Protein AF-A0A0D2S5Y2-F1 (afdb_monomer_lite)

Structure (mmCIF, N/CA/C/O backbone):
data_AF-A0A0D2S5Y2-F1
#
_entry.id   AF-A0A0D2S5Y2-F1
#
loop_
_atom_site.group_PDB
_atom_site.id
_atom_site.type_symbol
_atom_site.label_atom_id
_atom_site.label_alt_id
_atom_site.label_comp_id
_atom_site.label_asym_id
_atom_site.label_entity_id
_atom_site.label_seq_id
_atom_site.pdbx_PDB_ins_code
_atom_site.Cartn_x
_atom_site.Cartn_y
_atom_site.Cartn_z
_atom_site.occupancy
_atom_site.B_iso_or_equiv
_atom_site.auth_seq_id
_atom_site.auth_comp_id
_atom_site.auth_asym_id
_atom_site.auth_atom_id
_atom_site.pdbx_PDB_model_num
ATOM 1 N N . MET A 1 1 ? 27.869 19.615 24.054 1.00 36.53 1 MET A N 1
ATOM 2 C CA . MET A 1 1 ? 29.178 19.074 23.640 1.00 36.53 1 MET A CA 1
ATOM 3 C C . MET A 1 1 ? 29.021 17.560 23.641 1.00 36.53 1 MET A C 1
ATOM 5 O O . MET A 1 1 ? 28.971 16.980 24.713 1.00 36.53 1 MET A O 1
ATOM 9 N N . TYR A 1 2 ? 28.745 16.965 22.481 1.00 36.03 2 TYR A N 1
ATOM 10 C CA . TYR A 1 2 ? 28.536 15.521 22.320 1.00 36.03 2 TYR A CA 1
ATOM 11 C C . TYR A 1 2 ? 29.645 15.007 21.405 1.00 36.03 2 TYR A C 1
ATOM 13 O O . TYR A 1 2 ? 29.841 15.560 20.324 1.00 36.03 2 TYR A O 1
ATOM 21 N N . SER A 1 3 ? 30.406 14.028 21.888 1.00 38.66 3 SER A N 1
ATOM 22 C CA . SER A 1 3 ? 31.600 13.511 21.222 1.00 38.66 3 SER A CA 1
ATOM 23 C C . SER A 1 3 ? 31.253 12.390 20.248 1.00 38.66 3 SER A C 1
ATOM 25 O O . SER A 1 3 ? 30.475 11.493 20.562 1.00 38.66 3 SER A O 1
ATOM 27 N N . PHE A 1 4 ? 31.862 12.484 19.072 1.00 36.75 4 PHE A N 1
ATOM 28 C CA . PHE A 1 4 ? 31.835 11.548 17.956 1.00 36.75 4 PHE A CA 1
ATOM 29 C C . PHE A 1 4 ? 32.947 10.508 18.163 1.00 36.75 4 PHE A C 1
ATOM 31 O O . PHE A 1 4 ? 34.077 10.895 18.455 1.00 36.75 4 PHE A O 1
ATOM 38 N N . THR A 1 5 ? 32.657 9.216 18.010 1.00 44.34 5 THR A N 1
ATOM 39 C CA . THR A 1 5 ? 33.689 8.176 17.876 1.00 44.34 5 THR A CA 1
ATOM 40 C C . THR A 1 5 ? 33.479 7.451 16.558 1.00 44.34 5 THR A C 1
ATOM 42 O O . THR A 1 5 ? 32.576 6.626 16.423 1.00 44.34 5 THR A O 1
ATOM 45 N N . GLN A 1 6 ? 34.320 7.809 15.598 1.00 43.47 6 GLN A N 1
ATOM 46 C CA . GLN A 1 6 ? 34.652 7.041 14.411 1.00 43.47 6 GLN A CA 1
ATOM 47 C C . GLN A 1 6 ? 36.090 6.572 14.615 1.00 43.47 6 GLN A C 1
ATOM 49 O O . GLN A 1 6 ? 36.918 7.409 14.957 1.00 43.47 6 GLN A O 1
ATOM 54 N N . GLU A 1 7 ? 36.344 5.274 14.448 1.00 35.41 7 GLU A N 1
ATOM 55 C CA . GLU A 1 7 ? 37.558 4.715 13.833 1.00 35.41 7 GLU A CA 1
ATOM 56 C C . GLU A 1 7 ? 37.445 3.177 13.794 1.00 35.41 7 GLU A C 1
ATOM 58 O O . GLU A 1 7 ? 37.385 2.504 14.821 1.00 35.41 7 GLU A O 1
ATOM 63 N N . ASP A 1 8 ? 37.237 2.690 12.568 1.00 38.72 8 ASP A N 1
ATOM 64 C CA . ASP A 1 8 ? 37.844 1.534 11.895 1.00 38.72 8 ASP A CA 1
ATOM 65 C C . ASP A 1 8 ? 38.525 0.441 12.742 1.00 38.72 8 ASP A C 1
ATOM 67 O O . ASP A 1 8 ? 39.461 0.717 13.481 1.00 38.72 8 ASP A O 1
ATOM 71 N N . ASP A 1 9 ? 38.179 -0.832 12.494 1.00 37.50 9 ASP A N 1
ATOM 72 C CA . ASP A 1 9 ? 39.147 -1.707 11.815 1.00 37.50 9 ASP A CA 1
ATOM 73 C C . ASP A 1 9 ? 38.506 -2.969 11.210 1.00 37.50 9 ASP A C 1
ATOM 75 O O . ASP A 1 9 ? 37.627 -3.626 11.773 1.00 37.50 9 ASP A O 1
ATOM 79 N N . TRP A 1 10 ? 38.979 -3.287 10.015 1.00 38.47 10 TRP A N 1
ATOM 80 C CA . TRP A 1 10 ? 38.608 -4.397 9.151 1.00 38.47 10 TRP A CA 1
ATOM 81 C C . TRP A 1 10 ? 39.443 -5.629 9.516 1.00 38.47 10 TRP A C 1
ATOM 83 O O . TRP A 1 10 ? 40.669 -5.556 9.531 1.00 38.47 10 TRP A O 1
ATOM 93 N N . CYS A 1 11 ? 38.830 -6.799 9.732 1.00 34.44 11 CYS A N 1
ATOM 94 C CA . CYS A 1 11 ? 39.611 -8.038 9.797 1.00 34.44 11 CYS A CA 1
ATOM 95 C C . CYS A 1 11 ? 38.875 -9.247 9.205 1.00 34.44 11 CYS A C 1
ATOM 97 O O . CYS A 1 11 ? 38.053 -9.897 9.849 1.00 34.44 11 CYS A O 1
ATOM 99 N N . PHE A 1 12 ? 39.212 -9.553 7.949 1.00 37.22 12 PHE A N 1
ATOM 100 C CA . PHE A 1 12 ? 38.987 -10.851 7.319 1.00 37.22 12 PHE A CA 1
ATOM 101 C C . PHE A 1 12 ? 40.105 -11.817 7.738 1.00 37.22 12 PHE A C 1
ATOM 103 O O . PHE A 1 12 ? 41.284 -11.533 7.537 1.00 37.22 12 PHE A O 1
ATOM 110 N N . ASN A 1 13 ? 39.740 -12.982 8.274 1.00 35.03 13 ASN A N 1
ATOM 111 C CA . ASN A 1 13 ? 40.685 -14.058 8.569 1.00 35.03 13 ASN A CA 1
ATOM 112 C C . ASN A 1 13 ? 41.028 -14.841 7.289 1.00 35.03 13 ASN A C 1
ATOM 114 O O . ASN A 1 13 ? 40.219 -15.634 6.809 1.00 35.03 13 ASN A O 1
ATOM 118 N N . CYS A 1 14 ? 42.248 -14.663 6.777 1.00 30.67 14 CYS A N 1
ATOM 119 C CA . CYS A 1 14 ? 42.873 -15.554 5.798 1.00 30.67 14 CYS A CA 1
ATOM 120 C C . CYS A 1 14 ? 43.815 -16.522 6.528 1.00 30.67 14 CYS A C 1
ATOM 122 O O . CYS A 1 14 ? 44.796 -16.102 7.139 1.00 30.67 14 CYS A O 1
ATOM 124 N N . ILE A 1 15 ? 43.530 -17.823 6.456 1.00 39.34 15 ILE A N 1
ATOM 125 C CA . ILE A 1 15 ? 44.423 -18.876 6.951 1.00 39.34 15 ILE A CA 1
ATOM 126 C C . ILE A 1 15 ? 45.496 -19.126 5.885 1.00 39.34 15 ILE A C 1
ATOM 128 O O . ILE A 1 15 ? 45.177 -19.493 4.756 1.00 39.34 15 ILE A O 1
ATOM 132 N N . SER A 1 16 ? 46.761 -18.925 6.254 1.00 38.16 16 SER A N 1
ATOM 133 C CA . SER A 1 16 ? 47.936 -19.274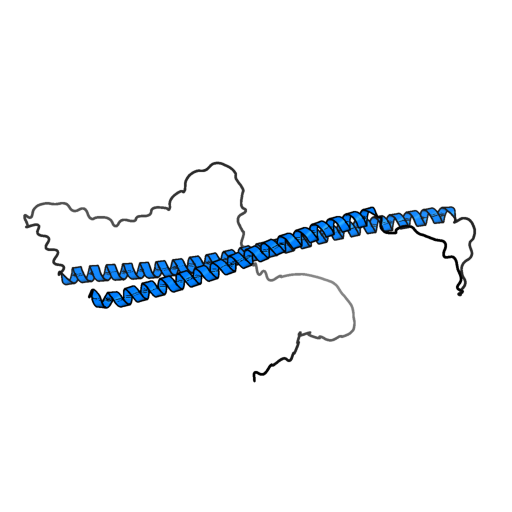 5.450 1.00 38.16 16 SER A CA 1
ATOM 134 C C . SER A 1 16 ? 48.480 -20.636 5.894 1.00 38.16 16 SER A C 1
ATOM 136 O O . SER A 1 16 ? 48.684 -20.861 7.087 1.00 38.16 16 SER A O 1
ATOM 138 N N . GLY A 1 17 ? 48.708 -21.542 4.941 1.00 33.25 17 GLY A N 1
ATOM 139 C CA . GLY A 1 17 ? 49.351 -22.844 5.136 1.00 33.25 17 GLY A CA 1
ATOM 140 C C . GLY A 1 17 ? 50.385 -23.085 4.034 1.00 33.25 17 GLY A C 1
ATOM 141 O O . GLY A 1 17 ? 50.096 -22.886 2.859 1.00 33.25 17 GLY A O 1
ATOM 142 N N . ALA A 1 18 ? 51.597 -23.439 4.454 1.00 34.41 18 ALA A N 1
ATOM 143 C CA . ALA A 1 18 ? 52.871 -23.275 3.759 1.00 34.41 18 ALA A CA 1
ATOM 144 C C . ALA A 1 18 ? 53.154 -24.214 2.565 1.00 34.41 18 ALA A C 1
ATOM 146 O O . ALA A 1 18 ? 52.663 -25.340 2.495 1.00 34.41 18 ALA A O 1
ATOM 147 N N . GLU A 1 19 ? 54.038 -23.749 1.673 1.00 39.81 19 GLU A N 1
ATOM 148 C CA . GLU A 1 19 ? 54.673 -24.506 0.585 1.00 39.81 19 GLU A CA 1
ATOM 149 C C . GLU A 1 19 ? 55.592 -25.634 1.096 1.00 39.81 19 GLU A C 1
ATOM 151 O O . GLU A 1 19 ? 56.396 -25.436 2.008 1.00 39.81 19 GLU A O 1
ATOM 156 N N . SER A 1 20 ? 55.557 -26.796 0.431 1.00 30.44 20 SER A N 1
ATOM 157 C CA . SER A 1 20 ? 56.700 -27.714 0.347 1.00 30.44 20 SER A CA 1
ATOM 158 C C . SER A 1 20 ? 56.657 -28.545 -0.944 1.00 30.44 20 SER A C 1
ATOM 160 O O . SER A 1 20 ? 55.603 -28.888 -1.473 1.00 30.44 20 SER A O 1
ATOM 162 N N . ILE A 1 21 ? 57.852 -28.814 -1.454 1.00 40.38 21 ILE A N 1
ATOM 163 C CA . ILE A 1 21 ? 58.229 -29.281 -2.788 1.00 40.38 21 ILE A CA 1
ATOM 164 C C . ILE A 1 21 ? 58.117 -30.811 -2.943 1.00 40.38 21 ILE A C 1
ATOM 166 O O . ILE A 1 21 ? 58.626 -31.555 -2.114 1.00 40.38 21 ILE A O 1
ATOM 170 N N . GLY A 1 22 ? 57.602 -31.257 -4.101 1.00 31.86 22 GLY A N 1
ATOM 171 C CA . GLY A 1 22 ? 58.143 -32.390 -4.874 1.00 31.86 22 GLY A CA 1
ATOM 172 C C . GLY A 1 22 ? 57.633 -33.824 -4.618 1.00 31.86 22 GLY A C 1
ATOM 173 O O . GLY A 1 22 ? 57.919 -34.422 -3.591 1.00 31.86 22 GLY A O 1
ATOM 174 N N . GLY A 1 23 ? 57.077 -34.451 -5.672 1.00 32.94 23 GLY A N 1
ATOM 175 C CA . GLY A 1 23 ? 57.391 -35.852 -6.019 1.00 32.94 23 GLY A CA 1
ATOM 176 C C . GLY A 1 23 ? 56.266 -36.909 -6.057 1.00 32.94 23 GLY A C 1
ATOM 177 O O . GLY A 1 23 ? 55.888 -37.441 -5.028 1.00 32.94 23 GLY A O 1
ATOM 178 N N . LYS A 1 24 ? 55.927 -37.334 -7.292 1.00 34.50 24 LYS A N 1
ATOM 179 C CA . LYS A 1 24 ? 55.512 -38.685 -7.772 1.00 34.50 24 LYS A CA 1
ATOM 180 C C . LYS A 1 24 ? 54.167 -39.321 -7.326 1.00 34.50 24 LYS A C 1
ATOM 182 O O . LYS A 1 24 ? 53.930 -39.615 -6.166 1.00 34.50 24 LYS A O 1
ATOM 187 N N . HIS A 1 25 ? 53.359 -39.669 -8.340 1.00 36.16 25 HIS A N 1
ATOM 188 C CA . HIS A 1 25 ? 52.162 -40.538 -8.311 1.00 36.16 25 HIS A CA 1
ATOM 189 C C . HIS A 1 25 ? 52.460 -41.999 -7.892 1.00 36.16 25 HIS A C 1
ATOM 191 O O . HIS A 1 25 ? 53.575 -42.474 -8.128 1.00 36.16 25 HIS A O 1
ATOM 197 N N . PRO A 1 26 ? 51.460 -42.741 -7.357 1.00 43.41 26 PRO A N 1
ATOM 198 C CA . PRO A 1 26 ? 50.680 -43.685 -8.186 1.00 43.41 26 PRO A CA 1
ATOM 199 C C . PRO A 1 26 ? 49.157 -43.732 -7.864 1.00 43.41 26 PRO A C 1
ATOM 201 O O . PRO A 1 26 ? 48.711 -43.061 -6.935 1.00 43.41 26 PRO A O 1
ATOM 204 N N . PRO A 1 27 ? 48.338 -44.466 -8.654 1.00 51.47 27 PRO A N 1
ATOM 205 C CA . PRO A 1 27 ? 46.873 -44.424 -8.607 1.00 51.47 27 PRO A CA 1
ATOM 206 C C . PRO A 1 27 ? 46.257 -45.669 -7.941 1.00 51.47 27 PRO A C 1
ATOM 208 O O . PRO A 1 27 ? 46.711 -46.778 -8.206 1.00 51.47 27 PRO A O 1
ATOM 211 N N . ASN A 1 28 ? 45.202 -45.501 -7.134 1.00 32.25 28 ASN A N 1
ATOM 212 C CA . ASN A 1 28 ? 44.010 -46.370 -7.099 1.00 32.25 28 ASN A CA 1
ATOM 213 C C . ASN A 1 28 ? 43.131 -46.113 -5.869 1.00 32.25 28 ASN A C 1
ATOM 215 O O . ASN A 1 28 ? 43.618 -46.105 -4.745 1.00 32.25 28 ASN A O 1
ATOM 219 N N . GLY A 1 29 ? 41.819 -46.102 -6.117 1.00 35.59 29 GLY A N 1
ATOM 220 C CA . GLY A 1 29 ? 40.887 -46.904 -5.327 1.00 35.59 29 GLY A CA 1
ATOM 221 C C . GLY A 1 29 ? 40.107 -46.207 -4.211 1.00 35.59 29 GLY A C 1
ATOM 222 O O . GLY A 1 29 ? 40.625 -46.007 -3.124 1.00 35.59 29 GLY A O 1
ATOM 223 N N . HIS A 1 30 ? 38.803 -46.058 -4.479 1.00 33.00 30 HIS A N 1
ATOM 224 C CA . HIS A 1 30 ? 37.677 -46.117 -3.530 1.00 33.00 30 HIS A CA 1
ATOM 225 C C . HIS A 1 30 ? 37.280 -44.842 -2.734 1.00 33.00 30 HIS A C 1
ATOM 227 O O . HIS A 1 30 ? 37.852 -44.521 -1.702 1.00 33.00 30 HIS A O 1
ATOM 233 N N . MET A 1 31 ? 36.175 -44.193 -3.157 1.00 41.66 31 MET A N 1
ATOM 234 C CA . MET A 1 31 ? 35.102 -43.721 -2.234 1.00 41.66 31 MET A CA 1
ATOM 235 C C . MET A 1 31 ? 34.498 -44.943 -1.503 1.00 41.66 31 MET A C 1
ATOM 237 O O . MET A 1 31 ? 34.606 -46.017 -2.109 1.00 41.66 31 MET A O 1
ATOM 241 N N . PRO A 1 32 ? 33.781 -44.882 -0.341 1.00 46.25 32 PRO A N 1
ATOM 242 C CA . PRO A 1 32 ? 32.968 -43.809 0.309 1.00 46.25 32 PRO A CA 1
ATOM 243 C C . PRO A 1 32 ? 33.230 -43.730 1.865 1.00 46.25 32 PRO A C 1
ATOM 245 O O . PRO A 1 32 ? 34.226 -44.319 2.281 1.00 46.25 32 PRO A O 1
ATOM 248 N N . PRO A 1 33 ? 32.428 -43.084 2.768 1.00 42.50 33 PRO A N 1
ATOM 249 C CA . PRO A 1 33 ? 31.069 -42.548 2.622 1.00 42.50 33 PRO A CA 1
ATOM 250 C C . PRO A 1 33 ? 30.865 -41.068 2.968 1.00 42.50 33 PRO A C 1
ATOM 252 O O . PRO A 1 33 ? 31.385 -40.517 3.934 1.00 42.50 33 PRO A O 1
ATOM 255 N N . SER A 1 34 ? 30.001 -40.457 2.161 1.00 35.88 34 SER A N 1
ATOM 256 C CA . SER A 1 34 ? 29.257 -39.245 2.468 1.00 35.88 34 SER A CA 1
ATOM 257 C C . SER A 1 34 ? 28.392 -39.477 3.705 1.00 35.88 34 SER A C 1
ATOM 259 O O . SER A 1 34 ? 27.533 -40.358 3.703 1.00 35.88 34 SER A O 1
ATOM 261 N N . SER A 1 35 ? 28.614 -38.678 4.747 1.00 37.53 35 SER A N 1
ATOM 262 C CA . SER A 1 35 ? 27.667 -38.549 5.849 1.00 37.53 35 SER A CA 1
ATOM 263 C C . SER A 1 35 ? 26.375 -37.939 5.307 1.00 37.53 35 SER A C 1
ATOM 265 O O . SER A 1 35 ? 26.347 -36.798 4.844 1.00 37.53 35 SER A O 1
ATOM 267 N N . GLU A 1 36 ? 25.332 -38.754 5.304 1.00 46.34 36 GLU A N 1
ATOM 268 C CA . GLU A 1 36 ? 23.974 -38.433 4.902 1.00 46.34 36 GLU A CA 1
ATOM 269 C C . GLU A 1 36 ? 23.307 -37.635 6.032 1.00 46.34 36 GLU A C 1
ATOM 271 O O . GLU A 1 36 ? 22.798 -38.193 7.000 1.00 46.34 36 GLU A O 1
ATOM 276 N N . VAL A 1 37 ? 23.333 -36.303 5.936 1.00 42.44 37 VAL A N 1
ATOM 277 C CA . VAL A 1 37 ? 22.420 -35.446 6.705 1.00 42.44 37 VAL A CA 1
ATOM 278 C C . VAL A 1 37 ? 21.334 -34.996 5.741 1.00 42.44 37 VAL A C 1
ATOM 280 O O . VAL A 1 37 ? 21.453 -33.980 5.057 1.00 42.44 37 VAL A O 1
ATOM 283 N N . ALA A 1 38 ? 20.291 -35.816 5.643 1.00 45.94 38 ALA A N 1
ATOM 284 C CA . ALA A 1 38 ? 19.073 -35.475 4.931 1.00 45.94 38 ALA A CA 1
ATOM 285 C C . ALA A 1 38 ? 18.413 -34.272 5.622 1.00 45.94 38 ALA A C 1
ATOM 287 O O . ALA A 1 38 ? 17.967 -34.357 6.767 1.00 45.94 38 ALA A O 1
ATOM 288 N N . LEU A 1 39 ? 18.373 -33.135 4.928 1.00 57.50 39 LEU A N 1
ATOM 289 C CA . LEU A 1 39 ? 17.585 -31.980 5.345 1.00 57.50 39 LEU A CA 1
ATOM 290 C C . LEU A 1 39 ? 16.094 -32.276 5.103 1.00 57.50 39 LEU A C 1
ATOM 292 O O . LEU A 1 39 ? 15.764 -32.876 4.077 1.00 57.50 39 LEU A O 1
ATOM 296 N N . PRO A 1 40 ? 15.175 -31.859 5.993 1.00 51.38 40 PRO A N 1
ATOM 297 C CA . PRO A 1 40 ? 13.749 -32.085 5.790 1.00 51.38 40 PRO A CA 1
ATOM 298 C C . PRO A 1 40 ? 13.250 -31.310 4.563 1.00 51.38 40 PRO A C 1
ATOM 300 O O . PRO A 1 40 ? 13.160 -30.082 4.584 1.00 51.38 40 PRO A O 1
ATOM 303 N N . LEU A 1 41 ? 12.912 -32.023 3.487 1.00 47.16 41 LEU A N 1
ATOM 304 C CA . LEU A 1 41 ? 12.214 -31.450 2.338 1.00 47.16 41 LEU A CA 1
ATOM 305 C C . LEU A 1 41 ? 10.754 -31.189 2.724 1.00 47.16 41 LEU A C 1
ATOM 307 O O . LEU A 1 41 ? 9.934 -32.106 2.787 1.00 47.16 41 LEU A O 1
ATOM 311 N N . VAL A 1 42 ? 10.416 -29.922 2.957 1.00 47.00 42 VAL A N 1
ATOM 312 C CA . VAL A 1 42 ? 9.021 -29.473 3.010 1.00 47.00 42 VAL A CA 1
ATOM 313 C C . VAL A 1 42 ? 8.492 -29.452 1.580 1.00 47.00 42 VAL A C 1
ATOM 315 O O . VAL A 1 42 ? 8.875 -28.614 0.767 1.00 47.00 42 VAL A O 1
ATOM 318 N N . THR A 1 43 ? 7.626 -30.411 1.264 1.00 54.31 43 THR A N 1
ATOM 319 C CA . THR A 1 43 ? 6.918 -30.459 -0.018 1.00 54.31 43 THR A CA 1
ATOM 320 C C . THR A 1 43 ? 5.702 -29.540 0.069 1.00 54.31 43 THR A C 1
ATOM 322 O O . THR A 1 43 ? 4.822 -29.753 0.901 1.00 54.31 43 THR A O 1
ATOM 325 N N . VAL A 1 44 ? 5.663 -28.506 -0.771 1.00 44.69 44 VAL A N 1
ATOM 326 C CA . VAL A 1 44 ? 4.505 -27.615 -0.933 1.00 44.69 44 VAL A CA 1
ATOM 327 C C . VAL A 1 44 ? 3.521 -28.283 -1.903 1.00 44.69 44 VAL A C 1
ATOM 329 O O . VAL A 1 44 ? 3.950 -28.666 -2.993 1.00 44.69 44 VAL A O 1
ATOM 332 N N . PRO A 1 45 ? 2.227 -28.443 -1.567 1.00 44.56 45 PRO A N 1
ATOM 333 C CA . PRO A 1 45 ? 1.251 -28.941 -2.529 1.00 44.56 45 PRO A CA 1
ATOM 334 C C . PRO A 1 45 ? 1.095 -27.959 -3.694 1.00 44.56 45 PRO A C 1
ATOM 336 O O . PRO A 1 45 ? 0.926 -26.755 -3.491 1.00 44.56 45 PRO A O 1
ATOM 339 N N . THR A 1 46 ? 1.146 -28.479 -4.918 1.00 42.56 46 THR A N 1
ATOM 340 C CA . THR A 1 46 ? 0.871 -27.741 -6.152 1.00 42.56 46 THR A CA 1
ATOM 341 C C . THR A 1 46 ? -0.582 -27.270 -6.178 1.00 42.56 46 THR A C 1
ATOM 343 O O . THR A 1 46 ? -1.505 -28.047 -5.943 1.00 42.56 46 THR A O 1
ATOM 346 N N . SER A 1 47 ? -0.778 -25.981 -6.455 1.00 38.84 47 SER A N 1
ATOM 347 C CA . SER A 1 47 ? -2.095 -25.381 -6.661 1.00 38.84 47 SER A CA 1
ATOM 348 C C . SER A 1 47 ? -2.621 -25.779 -8.040 1.00 38.84 47 SER A C 1
ATOM 350 O O . SER A 1 47 ? -2.190 -25.222 -9.051 1.00 38.84 47 SER A O 1
ATOM 352 N N . ASP A 1 48 ? -3.532 -26.750 -8.087 1.00 38.19 48 ASP A N 1
ATOM 353 C CA . ASP A 1 48 ? -4.282 -27.060 -9.301 1.00 38.19 48 ASP A CA 1
ATOM 354 C C . ASP A 1 48 ? -5.418 -26.044 -9.468 1.00 38.19 48 ASP A C 1
ATOM 356 O O . ASP A 1 48 ? -6.400 -26.013 -8.724 1.00 38.19 48 ASP A O 1
ATOM 360 N N . PHE A 1 49 ? -5.268 -25.185 -10.474 1.00 42.56 49 PHE A N 1
ATOM 361 C CA . PHE A 1 49 ? -6.311 -24.291 -10.959 1.00 42.56 49 PHE A CA 1
ATOM 362 C C . PHE A 1 49 ? -7.447 -25.127 -11.568 1.00 42.56 49 PHE A C 1
ATOM 364 O O . PHE A 1 49 ? -7.288 -25.691 -12.649 1.00 42.56 49 PHE A O 1
ATOM 371 N N . ASN A 1 50 ? -8.613 -25.165 -10.920 1.00 35.47 50 ASN A N 1
ATOM 372 C CA . ASN A 1 50 ? -9.840 -25.653 -11.547 1.00 35.47 50 ASN A CA 1
ATOM 373 C C . ASN A 1 50 ? -10.923 -24.566 -11.512 1.00 35.47 50 ASN A C 1
ATOM 375 O O . ASN A 1 50 ? -11.452 -24.208 -10.460 1.00 35.47 50 ASN A O 1
ATOM 379 N N . LYS A 1 51 ? -11.212 -24.015 -12.696 1.00 46.41 51 LYS A N 1
ATOM 380 C CA . LYS A 1 51 ? -12.429 -23.257 -12.987 1.00 46.41 51 LYS A CA 1
ATOM 381 C C . LYS A 1 51 ? -13.584 -24.253 -13.082 1.00 46.41 51 LYS A C 1
ATOM 383 O O . LYS A 1 51 ? -13.640 -24.979 -14.063 1.00 46.41 51 LYS A O 1
ATOM 388 N N . ASP A 1 52 ? -14.498 -24.243 -12.121 1.00 42.69 52 ASP A N 1
ATOM 389 C CA . ASP A 1 52 ? -15.912 -23.922 -12.367 1.00 42.69 52 ASP A CA 1
ATOM 390 C C . ASP A 1 52 ? -16.781 -24.216 -11.140 1.00 42.69 52 ASP A C 1
ATOM 392 O O . ASP A 1 52 ? -16.602 -25.205 -10.436 1.00 42.69 52 ASP A O 1
ATOM 396 N N . ASN A 1 53 ? -17.798 -23.368 -11.004 1.00 38.09 53 ASN A N 1
ATOM 397 C CA . ASN A 1 53 ? -19.050 -23.567 -10.277 1.00 38.09 53 ASN A CA 1
ATOM 398 C C . ASN A 1 53 ? -19.003 -23.565 -8.743 1.00 38.09 53 ASN A C 1
ATOM 400 O O . ASN A 1 53 ? -18.509 -24.463 -8.069 1.00 38.09 53 ASN A O 1
ATOM 404 N N . GLY A 1 54 ? -19.619 -22.517 -8.190 1.00 50.19 54 GLY A N 1
ATOM 405 C CA . GLY A 1 54 ? -19.799 -22.340 -6.760 1.00 50.19 54 GLY A CA 1
ATOM 406 C C . GLY A 1 54 ? -20.683 -23.409 -6.133 1.00 50.19 54 GLY A C 1
ATOM 407 O O . GLY A 1 54 ? -21.684 -23.797 -6.719 1.00 50.19 54 GLY A O 1
ATOM 408 N N . ILE A 1 55 ? -20.338 -23.804 -4.909 1.00 38.22 55 ILE A N 1
ATOM 409 C CA . ILE A 1 55 ? -21.228 -24.386 -3.903 1.00 38.22 55 ILE A CA 1
ATOM 410 C C . ILE A 1 55 ? -20.593 -24.141 -2.523 1.00 38.22 55 ILE A C 1
ATOM 412 O O . ILE A 1 55 ? -19.448 -24.493 -2.270 1.00 38.22 55 ILE A O 1
ATOM 416 N N . MET A 1 56 ? -21.388 -23.475 -1.684 1.00 41.28 56 MET A N 1
ATOM 417 C CA . MET A 1 56 ? -21.539 -23.560 -0.226 1.00 41.28 56 MET A CA 1
ATOM 418 C C . MET A 1 56 ? -20.336 -23.902 0.668 1.00 41.28 56 MET A C 1
ATOM 420 O O . MET A 1 56 ? -19.804 -25.007 0.667 1.00 41.28 56 MET A O 1
ATOM 424 N N . TRP A 1 57 ? -20.070 -22.979 1.595 1.00 46.41 57 TRP A N 1
ATOM 425 C CA . TRP A 1 57 ? -19.367 -23.207 2.854 1.00 46.41 57 TRP A CA 1
ATOM 426 C C . TRP A 1 57 ? -19.913 -24.443 3.588 1.00 46.41 57 TRP A C 1
ATOM 428 O O . TRP A 1 57 ? -21.036 -24.424 4.095 1.00 46.41 57 TRP A O 1
ATOM 438 N N . ALA A 1 58 ? -19.114 -25.507 3.663 1.00 37.88 58 ALA A N 1
ATOM 439 C CA . ALA A 1 58 ? -19.372 -26.634 4.549 1.00 37.88 58 ALA A CA 1
ATOM 440 C C . ALA A 1 58 ? -18.904 -26.276 5.967 1.00 37.88 58 ALA A C 1
ATOM 442 O O . ALA A 1 58 ? -17.754 -25.900 6.194 1.00 37.88 58 ALA A O 1
ATOM 443 N N . SER A 1 59 ? -19.846 -26.342 6.901 1.00 41.47 59 SER A N 1
ATOM 444 C CA . SER A 1 59 ? -19.689 -26.041 8.320 1.00 41.47 59 SER A CA 1
ATOM 445 C C . SER A 1 59 ? -18.818 -27.071 9.054 1.00 41.47 59 SER A C 1
ATOM 447 O O . SER A 1 59 ? -18.724 -28.228 8.651 1.00 41.47 59 SER A O 1
ATOM 449 N N . SER A 1 60 ? -18.208 -26.629 10.157 1.00 49.16 60 SER A N 1
ATOM 450 C CA . SER A 1 60 ? -17.389 -27.413 11.090 1.00 49.16 60 SER A CA 1
ATOM 451 C C . SER A 1 60 ? -18.043 -28.726 11.560 1.00 49.16 60 SER A C 1
ATOM 453 O O . SER A 1 60 ? -19.263 -28.762 11.728 1.00 49.16 60 SER A O 1
ATOM 455 N N . PRO A 1 61 ? -17.260 -29.779 11.877 1.00 46.91 61 PRO A N 1
ATOM 456 C CA . PRO A 1 61 ? -17.793 -31.000 12.470 1.00 46.91 61 PRO A CA 1
ATOM 457 C C . PRO A 1 61 ? -18.321 -30.752 13.886 1.00 46.91 61 PRO A C 1
ATOM 459 O O . PRO A 1 61 ? -17.574 -30.453 14.819 1.00 46.91 61 PRO A O 1
ATOM 462 N N . ASP A 1 62 ? -19.629 -30.919 14.016 1.00 49.00 62 ASP A N 1
ATOM 463 C CA . ASP A 1 62 ? -20.375 -31.059 15.255 1.00 49.00 62 ASP A CA 1
ATOM 464 C C . ASP A 1 62 ? -19.928 -32.330 16.008 1.00 49.00 62 ASP A C 1
ATOM 466 O O . ASP A 1 62 ? -20.103 -33.452 15.531 1.00 49.00 62 ASP A O 1
ATOM 470 N N . ARG A 1 63 ? -19.319 -32.165 17.188 1.00 48.59 63 ARG A N 1
ATOM 471 C CA . ARG A 1 63 ? -19.209 -33.222 18.209 1.00 48.59 63 ARG A CA 1
ATOM 472 C C . ARG A 1 63 ? -19.620 -32.653 19.563 1.00 48.59 63 ARG A C 1
ATOM 474 O O . ARG A 1 63 ? -18.810 -32.506 20.474 1.00 48.59 63 ARG A O 1
ATOM 481 N N . LEU A 1 64 ? -20.903 -32.323 19.681 1.00 49.97 64 LEU A N 1
ATOM 482 C CA . LEU A 1 64 ? -21.599 -32.228 20.961 1.00 49.97 64 LEU A CA 1
ATOM 483 C C . LEU A 1 64 ? -21.655 -33.615 21.629 1.00 49.97 64 LEU A C 1
ATOM 485 O O . LEU A 1 64 ? -22.549 -34.413 21.355 1.00 49.97 64 LEU A O 1
ATOM 489 N N . GLU A 1 65 ? -20.721 -33.907 22.533 1.00 49.94 65 GLU A N 1
ATOM 490 C CA . GLU A 1 65 ? -20.883 -35.001 23.496 1.00 49.94 65 GLU A CA 1
ATOM 491 C C . GLU A 1 65 ? -21.692 -34.474 24.694 1.00 49.94 65 GLU A C 1
ATOM 493 O O . GLU A 1 65 ? -21.183 -33.775 25.572 1.00 49.94 65 GLU A O 1
ATOM 498 N N . LEU A 1 66 ? -23.000 -34.743 24.696 1.00 61.97 66 LEU A N 1
ATOM 499 C CA . LEU A 1 66 ? -23.869 -34.490 25.847 1.00 61.97 66 LEU A CA 1
ATOM 500 C C . LEU A 1 66 ? -23.684 -35.609 26.888 1.00 61.97 66 LEU A C 1
ATOM 502 O O . LEU A 1 66 ? -23.704 -36.784 26.514 1.00 61.97 66 LEU A O 1
ATOM 506 N N . PRO A 1 67 ? -23.576 -35.300 28.195 1.00 58.88 67 PRO A N 1
ATOM 507 C CA . PRO A 1 67 ? -23.542 -36.331 29.226 1.00 58.88 67 PRO A CA 1
ATOM 508 C C . PRO A 1 67 ? -24.898 -37.061 29.309 1.00 58.88 67 PRO A C 1
ATOM 510 O O . PRO A 1 67 ? -25.950 -36.413 29.230 1.00 58.88 67 PRO A O 1
ATOM 513 N N . PRO A 1 68 ? -24.918 -38.398 29.480 1.00 58.84 68 PRO A N 1
ATOM 514 C CA . PRO A 1 68 ? -26.157 -39.159 29.510 1.00 58.84 68 PRO A CA 1
ATOM 515 C C . PRO A 1 68 ? -26.993 -38.805 30.743 1.00 58.84 68 PRO A C 1
ATOM 517 O O . PRO A 1 68 ? -26.526 -38.794 31.882 1.00 58.84 68 PRO A O 1
ATOM 520 N N . LYS A 1 69 ? -28.268 -38.525 30.482 1.00 51.91 69 LYS A N 1
ATOM 521 C CA . LYS A 1 69 ? -29.313 -38.210 31.456 1.00 51.91 69 LYS A CA 1
ATOM 522 C C . LYS A 1 69 ? -29.792 -39.513 32.117 1.00 51.91 69 LYS A C 1
ATOM 524 O O . LYS A 1 69 ? -30.251 -40.394 31.388 1.00 51.91 69 LYS A O 1
ATOM 529 N N . PRO A 1 70 ? -29.753 -39.669 33.452 1.00 55.88 70 PRO A N 1
ATOM 530 C CA . PRO A 1 70 ? -30.378 -40.822 34.085 1.00 55.88 70 PRO A CA 1
ATOM 531 C C . PRO A 1 70 ? -31.900 -40.661 34.055 1.00 55.88 70 PRO A C 1
ATOM 533 O O . PRO A 1 70 ? -32.465 -39.765 34.685 1.00 55.88 70 PRO A O 1
ATOM 536 N N . PHE A 1 71 ? -32.566 -41.537 33.307 1.00 49.50 71 PHE A N 1
ATOM 537 C CA . PHE A 1 71 ? -34.001 -41.749 33.411 1.00 49.50 71 PHE A CA 1
ATOM 538 C C . PHE A 1 71 ? -34.288 -42.596 34.650 1.00 49.50 71 PHE A C 1
ATOM 540 O O . PHE A 1 71 ? -34.023 -43.793 34.645 1.00 49.50 71 PHE A O 1
ATOM 547 N N . HIS A 1 72 ? -34.905 -42.001 35.668 1.00 52.59 72 HIS A N 1
ATOM 548 C CA . HIS A 1 72 ? -35.728 -42.748 36.614 1.00 52.59 72 HIS A CA 1
ATOM 549 C C . HIS A 1 72 ? -37.027 -41.982 36.867 1.00 52.59 72 HIS A C 1
ATOM 551 O O . HIS A 1 72 ? -37.055 -40.941 37.517 1.00 52.59 72 HIS A O 1
ATOM 557 N N . HIS A 1 73 ? -38.110 -42.523 36.312 1.00 57.06 73 HIS A N 1
ATOM 558 C CA . HIS A 1 73 ? -39.486 -42.172 36.631 1.00 57.06 73 HIS A CA 1
ATOM 559 C C . HIS A 1 73 ? -40.025 -43.208 37.626 1.00 57.06 73 HIS A C 1
ATOM 561 O O . HIS A 1 73 ? -40.024 -44.394 37.310 1.00 57.06 73 HIS A O 1
ATOM 567 N N . SER A 1 74 ? -40.506 -42.783 38.798 1.00 46.38 74 SER A N 1
ATOM 568 C CA . SER A 1 74 ? -41.612 -43.441 39.517 1.00 46.38 74 SER A CA 1
ATOM 569 C C . SER A 1 74 ? -42.181 -42.522 40.612 1.00 46.38 74 SER A C 1
ATOM 571 O O . SER A 1 74 ? -41.529 -41.578 41.049 1.00 46.38 74 SER A O 1
ATOM 573 N N . ASN A 1 75 ? -43.454 -42.752 40.930 1.00 42.91 75 ASN A N 1
ATOM 574 C CA . ASN A 1 75 ? -44.456 -41.801 41.414 1.00 42.91 75 ASN A CA 1
ATOM 575 C C . ASN A 1 75 ? -44.496 -41.549 42.938 1.00 42.91 75 ASN A C 1
ATOM 577 O O . ASN A 1 75 ? -44.051 -42.371 43.729 1.00 42.91 75 ASN A O 1
ATOM 581 N N . CYS A 1 76 ? -45.218 -40.471 43.288 1.00 44.69 76 CYS A N 1
ATOM 582 C CA . CYS A 1 76 ? -45.899 -40.192 44.565 1.00 44.69 76 CYS A CA 1
ATOM 583 C C . CYS A 1 76 ? -45.053 -39.698 45.754 1.00 44.69 76 CYS A C 1
ATOM 585 O O . CYS A 1 76 ? -44.701 -40.453 46.650 1.00 44.69 76 CYS A O 1
ATOM 587 N N . SER A 1 77 ? -44.905 -38.373 45.843 1.00 42.47 77 SER A N 1
ATOM 588 C CA . SER A 1 77 ? -45.022 -37.652 47.116 1.00 42.47 77 SER A CA 1
ATOM 589 C C . SER A 1 77 ? -45.617 -36.276 46.834 1.00 42.47 77 SER A C 1
ATOM 591 O O . SER A 1 77 ? -45.052 -35.487 46.076 1.00 42.47 77 SER A O 1
ATOM 593 N N . ASP A 1 78 ? -46.791 -36.028 47.405 1.00 54.75 78 ASP A N 1
ATOM 594 C CA . ASP A 1 78 ? -47.382 -34.703 47.521 1.00 54.75 78 ASP A CA 1
ATOM 595 C C . ASP A 1 78 ? -46.459 -33.884 48.432 1.00 54.75 78 ASP A C 1
ATOM 597 O O . ASP A 1 78 ? -46.282 -34.175 49.616 1.00 54.75 78 ASP A O 1
ATOM 601 N N . SER A 1 79 ? -45.723 -32.945 47.852 1.00 51.16 79 SER A N 1
ATOM 602 C CA . SER A 1 79 ? -44.822 -32.066 48.588 1.00 51.16 79 SER A CA 1
ATOM 603 C C . SER A 1 79 ? -44.883 -30.694 47.931 1.00 51.16 79 SER A C 1
ATOM 605 O O . SER A 1 79 ? -44.824 -30.620 46.697 1.00 51.16 79 SER A O 1
ATOM 607 N N . PRO A 1 80 ? -45.047 -29.606 48.705 1.00 46.25 80 PRO A N 1
ATOM 608 C CA . PRO A 1 80 ? -45.305 -28.292 48.139 1.00 46.25 80 PRO A CA 1
ATOM 609 C C . PRO A 1 80 ? -44.142 -27.918 47.224 1.00 46.25 80 PRO A C 1
ATOM 611 O O . PRO A 1 80 ? -43.003 -27.806 47.676 1.00 46.25 80 PRO A O 1
ATOM 614 N N . ARG A 1 81 ? -44.407 -27.722 45.927 1.00 55.34 81 ARG A N 1
ATOM 615 C CA . ARG A 1 81 ? -43.438 -27.118 45.006 1.00 55.34 81 ARG A CA 1
ATOM 616 C C . ARG A 1 81 ? -43.320 -25.629 45.307 1.00 55.34 81 ARG A C 1
ATOM 618 O O . ARG A 1 81 ? -43.744 -24.782 44.531 1.00 55.34 81 ARG A O 1
ATOM 625 N N . VAL A 1 82 ? -42.690 -25.324 46.427 1.00 50.28 82 VAL A N 1
ATOM 626 C CA . VAL A 1 82 ? -41.846 -24.149 46.530 1.00 50.28 82 VAL A CA 1
ATOM 627 C C . VAL A 1 82 ? -40.445 -24.725 46.500 1.00 50.28 82 VAL A C 1
ATOM 629 O O . VAL A 1 82 ? -39.907 -25.141 47.520 1.00 50.28 82 VAL A O 1
ATOM 632 N N . SER A 1 83 ? -39.857 -24.830 45.307 1.00 46.59 83 SER A N 1
ATOM 633 C CA . SER A 1 83 ? -38.401 -24.886 45.231 1.00 46.59 83 SER A CA 1
ATOM 634 C C . SER A 1 83 ? -37.913 -23.530 45.719 1.00 46.59 83 SER A C 1
ATOM 636 O O . SER A 1 83 ? -37.685 -22.605 44.942 1.00 46.59 83 SER A O 1
ATOM 638 N N . GLU A 1 84 ? -37.821 -23.406 47.037 1.00 52.84 84 GLU A N 1
ATOM 639 C CA . GLU A 1 84 ? -37.015 -22.424 47.723 1.00 52.84 84 GLU A CA 1
ATOM 640 C C . GLU A 1 84 ? -35.576 -22.741 47.316 1.00 52.84 84 GLU A C 1
ATOM 642 O O . GLU A 1 84 ? -34.837 -23.458 47.983 1.00 52.84 84 GLU A O 1
ATOM 647 N N . SER A 1 85 ? -35.187 -22.282 46.125 1.00 52.78 85 SER A N 1
ATOM 648 C CA . SER A 1 85 ? -33.784 -22.187 45.767 1.00 52.78 85 SER A CA 1
ATOM 649 C C . SER A 1 85 ? -33.228 -21.077 46.651 1.00 52.78 85 SER A C 1
ATOM 651 O O . SER A 1 85 ? -33.141 -19.921 46.230 1.00 52.78 85 SER A O 1
ATOM 653 N N . GLY A 1 86 ? -32.937 -21.447 47.901 1.00 59.75 86 GLY A N 1
ATOM 654 C CA . GLY A 1 86 ? -32.365 -20.645 48.974 1.00 59.75 86 GLY A CA 1
ATOM 655 C C . GLY A 1 86 ? -30.919 -20.269 48.685 1.00 59.75 86 GLY A C 1
ATOM 656 O O . GLY A 1 86 ? -30.035 -20.467 49.510 1.00 59.75 86 GLY A O 1
ATOM 657 N N . SER A 1 87 ? -30.654 -19.744 47.490 1.00 61.66 87 SER A N 1
ATOM 658 C CA . SER A 1 87 ? -29.504 -18.880 47.306 1.00 61.66 87 SER A CA 1
ATOM 659 C C . SER A 1 87 ? -29.906 -17.500 47.799 1.00 61.66 87 SER A C 1
ATOM 661 O O . SER A 1 87 ? -30.783 -16.838 47.232 1.00 61.66 87 SER A O 1
ATOM 663 N N . ASP A 1 88 ? -29.275 -17.115 48.905 1.00 80.31 88 ASP A N 1
ATOM 664 C CA . ASP A 1 88 ? -29.396 -15.808 49.531 1.00 80.31 88 ASP A CA 1
ATOM 665 C C . ASP A 1 88 ? -29.280 -14.687 48.478 1.00 80.31 88 ASP A C 1
ATOM 667 O O . ASP A 1 88 ? -28.544 -14.791 47.488 1.00 80.31 88 ASP A O 1
ATOM 671 N N . ILE A 1 89 ? -30.020 -13.597 48.676 1.00 80.69 89 ILE A N 1
ATOM 672 C CA . ILE A 1 89 ? -30.013 -12.417 47.803 1.00 80.69 89 ILE A CA 1
ATOM 673 C C . ILE A 1 89 ? -28.577 -11.901 47.623 1.00 80.69 89 ILE A C 1
ATOM 675 O O . ILE A 1 89 ? -28.226 -11.435 46.535 1.00 80.69 89 ILE A O 1
ATOM 679 N N . TYR A 1 90 ? -27.731 -12.036 48.647 1.00 81.06 90 TYR A N 1
ATOM 680 C CA . TYR A 1 90 ? -26.308 -11.711 48.570 1.00 81.06 90 TYR A CA 1
ATOM 681 C C . TYR A 1 90 ? -25.544 -12.624 47.596 1.00 81.06 90 TYR A C 1
ATOM 683 O O . TYR A 1 90 ? -24.802 -12.118 46.754 1.00 81.06 90 TYR A O 1
ATOM 691 N N . SER A 1 91 ? -25.805 -13.936 47.607 1.00 87.31 91 SER A N 1
ATOM 692 C CA . SER A 1 91 ? -25.221 -14.897 46.655 1.00 87.31 91 SER A CA 1
ATOM 693 C C . SER A 1 91 ? -25.618 -14.583 45.206 1.00 87.31 91 SER A C 1
ATOM 695 O O . SER A 1 91 ? -24.767 -14.545 44.316 1.00 87.31 91 SER A O 1
ATOM 697 N N . LYS A 1 92 ? -26.894 -14.260 44.948 1.00 91.38 92 LYS A N 1
ATOM 698 C CA . LYS A 1 92 ? -27.355 -13.871 43.599 1.00 91.38 92 LYS A CA 1
ATOM 699 C C . LYS A 1 92 ? -26.701 -12.571 43.118 1.00 91.38 92 LYS A C 1
ATOM 701 O O . LYS A 1 92 ? -26.297 -12.484 41.957 1.00 91.38 92 LYS A O 1
ATOM 706 N N . ARG A 1 93 ? -26.561 -11.568 43.996 1.00 93.12 93 ARG A N 1
ATOM 707 C CA . ARG A 1 93 ? -25.864 -10.306 43.679 1.00 93.12 93 ARG A CA 1
ATOM 708 C C . ARG A 1 93 ? -24.391 -10.538 43.352 1.00 93.12 93 ARG A C 1
ATOM 710 O O . ARG A 1 93 ? -23.899 -9.971 42.377 1.00 93.12 93 ARG A O 1
ATOM 717 N N . GLU A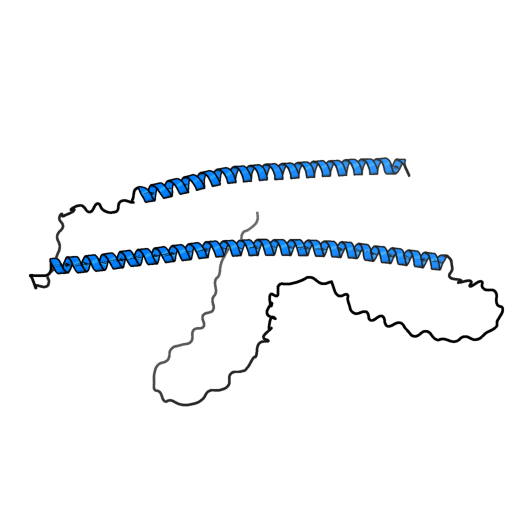 1 94 ? -23.715 -11.397 44.109 1.00 95.06 94 GLU A N 1
ATOM 718 C CA . GLU A 1 94 ? -22.314 -11.748 43.870 1.00 95.06 94 GLU A CA 1
ATOM 719 C C . GLU A 1 94 ? -22.126 -12.439 42.511 1.00 95.06 94 GLU A C 1
ATOM 721 O O . GLU A 1 94 ? -21.220 -12.085 41.755 1.00 95.06 94 GLU A O 1
ATOM 726 N N . VAL A 1 95 ? -23.011 -13.374 42.147 1.00 96.44 95 VAL A N 1
ATOM 727 C CA . VAL A 1 95 ? -22.976 -14.035 40.830 1.00 96.44 95 VAL A CA 1
ATOM 728 C C . VAL A 1 95 ? -23.139 -13.020 39.698 1.00 96.44 95 VAL A C 1
ATOM 730 O O . VAL A 1 95 ? -22.360 -13.039 38.746 1.00 96.44 95 VAL A O 1
ATOM 733 N N . ILE A 1 96 ? -24.091 -12.089 39.810 1.00 96.44 96 ILE A N 1
ATOM 734 C CA . ILE A 1 96 ? -24.283 -11.026 38.809 1.00 96.44 96 ILE A CA 1
ATOM 735 C C . ILE A 1 96 ? -23.028 -10.150 38.699 1.00 96.44 96 ILE A C 1
ATOM 737 O O . ILE A 1 96 ? -22.596 -9.833 37.590 1.00 96.44 96 ILE A O 1
ATOM 741 N N . GLN A 1 97 ? -22.414 -9.778 39.825 1.00 97.75 97 GLN A N 1
ATOM 742 C CA . GLN A 1 97 ? -21.183 -8.988 39.827 1.00 97.75 97 GLN A CA 1
ATOM 743 C C . GLN A 1 97 ? -20.026 -9.744 39.161 1.00 97.75 97 GLN A C 1
ATOM 745 O O . GLN A 1 97 ? -19.322 -9.171 38.329 1.00 97.75 97 GLN A O 1
ATOM 750 N N . LYS A 1 98 ? -19.861 -11.038 39.457 1.00 97.75 98 LYS A N 1
ATOM 751 C CA . LYS A 1 98 ? -18.850 -11.894 38.820 1.00 97.75 98 LYS A CA 1
ATOM 752 C C . LYS A 1 98 ? -19.080 -12.021 37.315 1.00 97.75 98 LYS A C 1
ATOM 754 O O . LYS A 1 98 ? -18.117 -11.925 36.559 1.00 97.75 98 LYS A O 1
ATOM 759 N N . LEU A 1 99 ? -20.326 -12.183 36.868 1.00 98.44 99 LEU A N 1
ATOM 760 C CA . LEU A 1 99 ? -20.665 -12.235 35.442 1.00 98.44 99 LEU A CA 1
ATOM 761 C C . LEU A 1 99 ? -20.353 -10.913 34.736 1.00 98.44 99 LEU A C 1
ATOM 763 O O . LEU A 1 99 ? -19.730 -10.931 33.678 1.00 98.44 99 LEU A O 1
ATOM 767 N N . ARG A 1 100 ? -20.699 -9.771 35.342 1.00 98.38 100 ARG A N 1
ATOM 768 C CA . ARG A 1 100 ? -20.337 -8.444 34.813 1.00 98.38 100 ARG A CA 1
ATOM 769 C C . ARG A 1 100 ? -18.825 -8.264 34.722 1.00 98.38 100 ARG A C 1
ATOM 771 O O . ARG A 1 100 ? -18.332 -7.789 33.707 1.00 98.38 100 ARG A O 1
ATOM 778 N N . GLN A 1 101 ? -18.087 -8.690 35.746 1.00 98.50 101 GLN A N 1
ATOM 779 C CA . GLN A 1 101 ? -16.627 -8.619 35.744 1.00 98.50 101 GLN A CA 1
ATOM 780 C C . GLN A 1 101 ? -16.005 -9.531 34.680 1.00 98.50 101 GLN A C 1
ATOM 782 O O . GLN A 1 101 ? -15.008 -9.162 34.063 1.00 98.50 101 GLN A O 1
ATOM 787 N N . GLN A 1 102 ? -16.568 -10.725 34.470 1.00 98.62 102 GLN A N 1
ATOM 788 C CA . GLN A 1 102 ? -16.127 -11.610 33.395 1.00 98.62 102 GLN A CA 1
ATOM 789 C C . GLN A 1 102 ? -16.413 -11.015 32.019 1.00 98.62 102 GLN A C 1
ATOM 791 O O . GLN A 1 102 ? -15.538 -11.086 31.166 1.00 98.62 102 GLN A O 1
ATOM 796 N N . LEU A 1 103 ? -17.600 -10.438 31.811 1.00 98.69 103 LEU A N 1
ATOM 797 C CA . LEU A 1 103 ? -17.957 -9.801 30.546 1.00 98.69 103 LEU A CA 1
ATOM 798 C C . LEU A 1 103 ? -17.009 -8.639 30.249 1.00 98.69 103 LEU A C 1
ATOM 800 O O . LEU A 1 103 ? -16.374 -8.647 29.206 1.00 98.69 103 LEU A O 1
ATOM 804 N N . LYS A 1 104 ? -16.783 -7.760 31.233 1.00 98.38 104 LYS A N 1
ATOM 805 C CA . LYS A 1 104 ? -15.824 -6.659 31.117 1.00 98.38 104 LYS A CA 1
ATOM 806 C C . LYS A 1 104 ? -14.422 -7.143 30.732 1.00 98.38 104 LYS A C 1
ATOM 808 O O . LYS A 1 104 ? -13.837 -6.623 29.798 1.00 98.38 104 LYS A O 1
ATOM 813 N N . ARG A 1 105 ? -13.908 -8.189 31.395 1.00 98.62 105 ARG A N 1
ATOM 814 C CA . ARG A 1 105 ? -12.599 -8.769 31.041 1.00 98.62 105 ARG A CA 1
ATOM 815 C C . ARG A 1 105 ? -12.555 -9.340 29.622 1.00 98.62 105 ARG A C 1
ATOM 817 O O . ARG A 1 105 ? -11.497 -9.307 29.007 1.00 98.62 105 ARG A O 1
ATOM 824 N N . ARG A 1 106 ? -13.660 -9.903 29.119 1.00 98.69 106 ARG A N 1
ATOM 825 C CA . ARG A 1 106 ? -13.729 -10.361 27.723 1.00 98.69 106 ARG A CA 1
ATOM 826 C C . ARG A 1 106 ? -13.751 -9.179 26.761 1.00 98.69 106 ARG A C 1
ATOM 828 O O . ARG A 1 106 ? -13.048 -9.249 25.766 1.00 98.69 106 ARG A O 1
ATOM 835 N N . ASP A 1 107 ? -14.492 -8.119 27.070 1.00 98.69 107 ASP A N 1
ATOM 836 C CA . ASP A 1 107 ? -14.554 -6.912 26.237 1.00 98.69 107 ASP A CA 1
ATOM 837 C C . ASP A 1 107 ? -13.184 -6.220 26.151 1.00 98.69 107 ASP A C 1
ATOM 839 O O . ASP A 1 107 ? -12.742 -5.881 25.055 1.00 98.69 107 ASP A O 1
ATOM 843 N N . ASP A 1 108 ? -12.472 -6.104 27.278 1.00 98.50 108 ASP A N 1
ATOM 844 C CA . ASP A 1 108 ? -11.108 -5.557 27.324 1.00 98.50 108 ASP A CA 1
ATOM 845 C C . ASP A 1 108 ? -10.147 -6.389 26.447 1.00 98.50 108 ASP A C 1
ATOM 847 O O . ASP A 1 108 ? -9.377 -5.842 25.661 1.00 98.50 108 ASP A O 1
ATOM 851 N N . MET A 1 109 ? -10.235 -7.722 26.524 1.00 98.75 109 MET A N 1
ATOM 852 C CA . MET A 1 109 ? -9.414 -8.627 25.711 1.00 98.75 109 MET A CA 1
ATOM 853 C C . MET A 1 109 ? -9.782 -8.572 24.222 1.00 98.75 109 MET A C 1
ATOM 855 O O . MET A 1 109 ? -8.904 -8.654 23.371 1.00 98.75 109 MET A O 1
ATOM 859 N N . ILE A 1 110 ? -11.066 -8.423 23.885 1.00 98.62 110 ILE A N 1
ATOM 860 C CA . ILE A 1 110 ? -11.503 -8.243 22.494 1.00 98.62 110 ILE A CA 1
ATOM 861 C C . ILE A 1 110 ? -10.912 -6.953 21.927 1.00 98.62 110 ILE A C 1
ATOM 863 O O . ILE A 1 110 ? -10.437 -6.966 20.793 1.00 98.62 110 ILE A O 1
ATOM 867 N N . LEU A 1 111 ? -10.905 -5.868 22.705 1.00 98.38 111 LEU A N 1
ATOM 868 C CA . LEU A 1 111 ? -10.318 -4.601 22.281 1.00 98.38 111 LEU A CA 1
ATOM 869 C C . LEU A 1 111 ? -8.808 -4.738 22.024 1.00 98.38 111 LEU A C 1
ATOM 871 O O . LEU A 1 111 ? -8.321 -4.274 20.998 1.00 98.38 111 LEU A O 1
ATOM 875 N N . GLU A 1 112 ? -8.083 -5.435 22.902 1.00 98.62 112 GLU A N 1
ATOM 876 C CA . GLU A 1 112 ? -6.654 -5.724 22.714 1.00 98.62 112 GLU A CA 1
ATOM 877 C C . GLU A 1 112 ? -6.403 -6.592 21.470 1.00 98.62 112 GLU A C 1
ATOM 879 O O . GLU A 1 112 ? -5.532 -6.289 20.657 1.00 98.62 112 GLU A O 1
ATOM 884 N N . MET A 1 113 ? -7.202 -7.642 21.264 1.00 98.81 113 MET A N 1
ATOM 885 C CA . MET A 1 113 ? -7.093 -8.486 20.070 1.00 98.81 113 MET A CA 1
ATOM 886 C C . MET A 1 113 ? -7.382 -7.702 18.783 1.00 98.81 113 MET A C 1
ATOM 888 O O . MET A 1 113 ? -6.743 -7.943 17.761 1.00 98.81 113 MET A O 1
ATOM 892 N N . GLN A 1 114 ? -8.334 -6.768 18.810 1.00 98.62 114 GLN A N 1
ATOM 893 C CA . GLN A 1 114 ? -8.631 -5.897 17.671 1.00 98.62 114 GLN A CA 1
ATOM 894 C C . GLN A 1 114 ? -7.464 -4.957 17.349 1.00 98.62 114 GLN A C 1
ATOM 896 O O . GLN A 1 114 ? -7.154 -4.759 16.171 1.00 98.62 114 GLN A O 1
ATOM 901 N N . ASP A 1 115 ? -6.798 -4.419 18.371 1.00 98.06 115 ASP A N 1
ATOM 902 C CA . ASP A 1 115 ? -5.602 -3.591 18.205 1.00 98.06 115 ASP A CA 1
ATOM 903 C C . ASP A 1 115 ? -4.457 -4.397 17.572 1.00 98.06 115 ASP A C 1
ATOM 905 O O . ASP A 1 115 ? -3.926 -4.008 16.530 1.00 98.06 115 ASP A O 1
ATOM 909 N N . GLN A 1 116 ? -4.187 -5.602 18.089 1.00 98.62 116 GLN A N 1
ATOM 910 C CA . GLN A 1 116 ? -3.184 -6.518 17.529 1.00 98.62 116 GLN A CA 1
ATOM 911 C C . GLN A 1 116 ? -3.477 -6.900 16.070 1.00 98.62 116 GLN A C 1
ATOM 913 O O . GLN A 1 116 ? -2.574 -6.916 15.233 1.00 98.62 116 GLN A O 1
ATOM 918 N N . ILE A 1 117 ? -4.739 -7.194 15.728 1.00 98.38 117 ILE A N 1
ATOM 919 C CA . ILE A 1 117 ? -5.139 -7.483 14.339 1.00 98.38 117 ILE A CA 1
ATOM 920 C C . ILE A 1 117 ? -4.857 -6.276 13.441 1.00 98.38 117 ILE A C 1
ATOM 922 O O . ILE A 1 117 ? -4.343 -6.442 12.335 1.00 98.38 117 ILE A O 1
ATOM 926 N N . THR A 1 118 ? -5.168 -5.071 13.914 1.00 97.75 118 THR A N 1
ATOM 927 C CA . THR A 1 118 ? -4.958 -3.834 13.154 1.00 97.75 118 THR A CA 1
ATOM 928 C C . THR A 1 118 ? -3.468 -3.572 12.928 1.00 97.75 118 THR A C 1
ATOM 930 O O . THR A 1 118 ? -3.055 -3.248 11.813 1.00 97.75 118 THR A O 1
ATOM 933 N N . GLU A 1 119 ? -2.636 -3.764 13.951 1.00 97.25 119 GLU A N 1
ATOM 934 C CA . GLU A 1 119 ? -1.181 -3.644 13.839 1.00 97.25 119 GLU A CA 1
ATOM 935 C C . GLU A 1 119 ? -0.604 -4.653 12.833 1.00 97.25 119 GLU A C 1
ATOM 937 O O . GLU A 1 119 ? 0.155 -4.276 11.934 1.00 97.25 119 GLU A O 1
ATOM 942 N N . LEU A 1 120 ? -1.023 -5.921 12.913 1.00 98.12 120 LEU A N 1
ATOM 943 C CA . LEU A 1 120 ? -0.598 -6.963 11.976 1.00 98.12 120 LEU A CA 1
ATOM 944 C C . LEU A 1 120 ? -1.025 -6.659 10.535 1.00 98.12 120 LEU A C 1
ATOM 946 O O . LEU A 1 120 ? -0.230 -6.835 9.612 1.00 98.12 120 LEU A O 1
ATOM 950 N N . GLN A 1 121 ? -2.248 -6.166 10.326 1.00 97.56 121 GLN A N 1
ATOM 951 C CA . GLN A 1 121 ? -2.726 -5.746 9.005 1.00 97.56 121 GLN A CA 1
ATOM 952 C C . GLN A 1 121 ? -1.890 -4.595 8.437 1.00 97.56 121 GLN A C 1
ATOM 954 O O . GLN A 1 121 ? -1.526 -4.619 7.261 1.00 97.56 121 GLN A O 1
ATOM 959 N N . ASN A 1 122 ? -1.538 -3.610 9.265 1.00 95.75 122 ASN A N 1
ATOM 960 C CA . ASN A 1 122 ? -0.681 -2.501 8.853 1.00 95.75 122 ASN A CA 1
ATOM 961 C C . ASN A 1 122 ? 0.727 -2.979 8.471 1.00 95.75 122 ASN A C 1
ATOM 963 O O . ASN A 1 122 ? 1.252 -2.568 7.435 1.00 95.75 122 ASN A O 1
ATOM 967 N N . SER A 1 123 ? 1.309 -3.884 9.261 1.00 95.69 123 SER A N 1
ATOM 968 C CA . SER A 1 123 ? 2.613 -4.492 8.977 1.00 95.69 123 SER A CA 1
ATOM 969 C C . SER A 1 123 ? 2.603 -5.282 7.662 1.00 95.69 123 SER A C 1
ATOM 971 O O . SER A 1 123 ? 3.466 -5.087 6.803 1.00 95.69 123 SER A O 1
ATOM 973 N N . LEU A 1 124 ? 1.567 -6.099 7.444 1.00 97.19 124 LEU A N 1
ATOM 974 C CA . LEU A 1 124 ? 1.386 -6.852 6.204 1.00 97.19 124 LEU A CA 1
ATOM 975 C C . LEU A 1 124 ? 1.262 -5.923 4.990 1.00 97.19 124 LEU A C 1
ATOM 977 O O . LEU A 1 124 ? 1.927 -6.136 3.978 1.00 97.19 124 LEU A O 1
ATOM 981 N N . ASN A 1 125 ? 0.457 -4.865 5.089 1.00 95.56 125 ASN A N 1
ATOM 982 C CA . ASN A 1 125 ? 0.294 -3.894 4.006 1.00 95.56 125 ASN A CA 1
ATOM 983 C C . ASN A 1 125 ? 1.608 -3.167 3.680 1.00 95.56 125 ASN A C 1
ATOM 985 O O . ASN A 1 125 ? 1.917 -2.946 2.503 1.00 95.56 125 ASN A O 1
ATOM 989 N N . ALA A 1 126 ? 2.408 -2.833 4.697 1.00 92.12 126 ALA A N 1
ATOM 990 C CA . ALA A 1 126 ? 3.736 -2.256 4.506 1.00 92.12 126 ALA A CA 1
ATOM 991 C C . ALA A 1 126 ? 4.675 -3.233 3.778 1.00 92.12 126 ALA A C 1
ATOM 993 O O . ALA A 1 126 ? 5.356 -2.842 2.827 1.00 92.12 126 ALA A O 1
ATOM 994 N N . GLN A 1 127 ? 4.660 -4.515 4.157 1.00 96.94 127 GLN A N 1
ATOM 995 C CA . GLN A 1 127 ? 5.464 -5.550 3.507 1.00 96.94 127 GLN A CA 1
ATOM 996 C C . GLN A 1 127 ? 5.039 -5.792 2.051 1.00 96.94 127 GLN A C 1
ATOM 998 O O . GLN A 1 127 ? 5.897 -5.878 1.173 1.00 96.94 127 GLN A O 1
ATOM 1003 N N . ILE A 1 128 ? 3.733 -5.848 1.771 1.00 96.69 128 ILE A N 1
ATOM 1004 C CA . ILE A 1 128 ? 3.195 -5.978 0.407 1.00 96.69 128 ILE A CA 1
ATOM 1005 C C . ILE A 1 128 ? 3.631 -4.791 -0.453 1.00 96.69 128 ILE A C 1
ATOM 1007 O O . ILE A 1 128 ? 4.117 -4.983 -1.567 1.00 96.69 128 ILE A O 1
ATOM 1011 N N . SER A 1 129 ? 3.514 -3.569 0.073 1.00 93.62 129 SER A N 1
ATOM 1012 C CA . SER A 1 129 ? 3.926 -2.352 -0.636 1.00 93.62 129 SER A CA 1
ATOM 1013 C C . SER A 1 129 ? 5.421 -2.375 -0.961 1.00 93.62 129 SER A C 1
ATOM 1015 O O . SER A 1 129 ? 5.819 -2.095 -2.091 1.00 93.62 129 SER A O 1
ATOM 1017 N N . HIS A 1 130 ? 6.252 -2.779 0.004 1.00 96.69 130 HIS A N 1
ATOM 1018 C CA . HIS A 1 130 ? 7.691 -2.932 -0.192 1.00 96.69 130 HIS A CA 1
ATOM 1019 C C . HIS A 1 130 ? 8.021 -4.003 -1.243 1.00 96.69 130 HIS A C 1
ATOM 1021 O O . HIS A 1 130 ? 8.832 -3.769 -2.138 1.00 96.69 130 HIS A O 1
ATOM 1027 N N . SER A 1 131 ? 7.354 -5.159 -1.185 1.00 96.50 131 SER A N 1
ATOM 1028 C CA . SER A 1 131 ? 7.528 -6.233 -2.167 1.00 96.50 131 SER A CA 1
ATOM 1029 C C . SER A 1 131 ? 7.123 -5.789 -3.573 1.00 96.50 131 SER A C 1
ATOM 1031 O O . SER A 1 131 ? 7.842 -6.060 -4.530 1.00 96.50 131 SER A O 1
ATOM 1033 N N . SER A 1 132 ? 6.000 -5.079 -3.707 1.00 93.69 132 SER A N 1
ATOM 1034 C CA . SER A 1 132 ? 5.544 -4.540 -4.991 1.00 93.69 132 SER A CA 1
ATOM 1035 C C . SER A 1 132 ? 6.528 -3.518 -5.560 1.00 93.69 132 SER A C 1
ATOM 1037 O O . SER A 1 132 ? 6.747 -3.484 -6.769 1.00 93.69 132 SER A O 1
ATOM 1039 N N . HIS A 1 133 ? 7.134 -2.692 -4.704 1.00 97.00 133 HIS A N 1
ATOM 1040 C CA . HIS A 1 133 ? 8.146 -1.731 -5.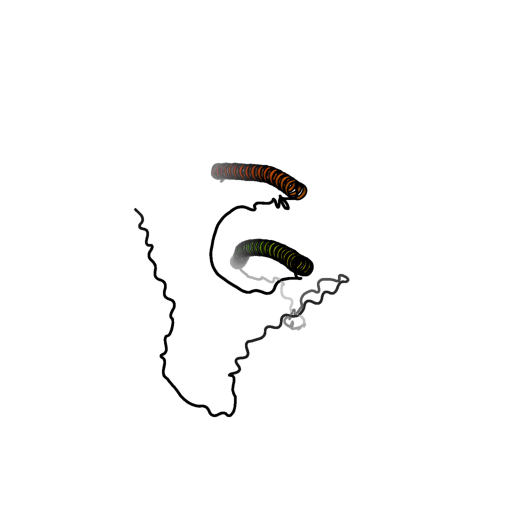125 1.00 97.00 133 HIS A CA 1
ATOM 1041 C C . HIS A 1 133 ? 9.419 -2.423 -5.632 1.00 97.00 133 HIS A C 1
ATOM 1043 O O . HIS A 1 133 ? 9.914 -2.073 -6.702 1.00 97.00 133 HIS A O 1
ATOM 1049 N N . LEU A 1 134 ? 9.916 -3.435 -4.914 1.00 97.19 134 LEU A N 1
ATOM 1050 C CA . LEU A 1 134 ? 11.066 -4.228 -5.358 1.00 97.19 134 LEU A CA 1
ATOM 1051 C C . LEU A 1 134 ? 10.788 -4.968 -6.669 1.00 97.19 134 LEU A C 1
ATOM 1053 O O . LEU A 1 134 ? 11.643 -4.973 -7.552 1.00 97.19 134 LEU A O 1
ATOM 1057 N N . GLN A 1 135 ? 9.593 -5.543 -6.825 1.00 97.06 135 GLN A N 1
ATOM 1058 C CA . GLN A 1 135 ? 9.200 -6.192 -8.076 1.00 97.06 135 GLN A CA 1
ATOM 1059 C C . GLN A 1 135 ? 9.230 -5.200 -9.245 1.00 97.06 135 GLN A C 1
ATOM 1061 O O . GLN A 1 135 ? 9.816 -5.490 -10.282 1.00 97.06 135 GLN A O 1
ATOM 1066 N N . SER A 1 136 ? 8.690 -3.994 -9.051 1.00 95.00 136 SER A N 1
ATOM 1067 C CA . SER A 1 136 ? 8.759 -2.927 -10.053 1.00 95.00 136 SER A CA 1
ATOM 1068 C C . SER A 1 136 ? 10.201 -2.554 -10.415 1.00 95.00 136 SER A C 1
ATOM 1070 O O . SER A 1 136 ? 10.487 -2.361 -11.597 1.00 95.00 136 SER A O 1
ATOM 1072 N N . GLN A 1 137 ? 11.106 -2.454 -9.436 1.00 97.38 137 GLN A N 1
ATOM 1073 C CA . GLN A 1 137 ? 12.521 -2.174 -9.703 1.00 97.38 137 GLN A CA 1
ATOM 1074 C C . GLN A 1 137 ? 13.179 -3.294 -10.516 1.00 97.38 137 GLN A C 1
ATOM 1076 O O . GLN A 1 137 ? 13.917 -3.011 -11.458 1.00 97.38 137 GLN A O 1
ATOM 1081 N N . LEU A 1 138 ? 12.881 -4.555 -10.188 1.00 98.31 138 LEU A N 1
ATOM 1082 C CA . LEU A 1 138 ? 13.375 -5.713 -10.929 1.00 98.31 138 LEU A CA 1
ATOM 1083 C C . LEU A 1 138 ? 12.868 -5.707 -12.376 1.00 98.31 138 LEU A C 1
ATOM 1085 O O . LEU A 1 138 ? 13.643 -5.943 -13.299 1.00 98.31 138 LEU A O 1
ATOM 1089 N N . ASP A 1 139 ? 11.590 -5.395 -12.586 1.00 98.19 139 ASP A N 1
ATOM 1090 C CA . ASP A 1 139 ? 10.992 -5.341 -13.919 1.00 98.19 139 ASP A CA 1
ATOM 1091 C C . ASP A 1 139 ? 11.617 -4.233 -14.778 1.00 98.19 139 ASP A C 1
ATOM 1093 O O . ASP A 1 139 ? 11.841 -4.431 -15.972 1.00 98.19 139 ASP A O 1
ATOM 1097 N N . VAL A 1 140 ? 11.922 -3.074 -14.183 1.00 97.88 140 VAL A N 1
ATOM 1098 C CA . VAL A 1 140 ? 12.646 -1.985 -14.861 1.00 97.88 140 VAL A CA 1
ATOM 1099 C C . VAL A 1 140 ? 14.060 -2.433 -15.227 1.00 97.88 140 VAL A C 1
ATOM 1101 O O . VAL A 1 140 ? 14.420 -2.380 -16.399 1.00 97.88 140 VAL A O 1
ATOM 1104 N N . ALA A 1 141 ? 14.825 -2.953 -14.263 1.00 97.75 141 ALA A N 1
ATOM 1105 C CA . ALA A 1 141 ? 16.197 -3.400 -14.497 1.00 97.75 141 ALA A CA 1
ATOM 1106 C C . ALA A 1 141 ? 16.281 -4.517 -15.553 1.00 97.75 141 ALA A C 1
ATOM 1108 O O . ALA A 1 141 ? 17.191 -4.527 -16.380 1.00 97.75 141 ALA A O 1
ATOM 1109 N N . ASN A 1 142 ? 15.313 -5.438 -15.563 1.00 98.44 142 ASN A N 1
ATOM 1110 C CA . ASN A 1 142 ? 15.229 -6.487 -16.574 1.00 98.44 142 ASN A CA 1
ATOM 1111 C C . ASN A 1 142 ? 14.986 -5.913 -17.971 1.00 98.44 142 ASN A C 1
ATOM 1113 O O . ASN A 1 142 ? 15.649 -6.337 -18.914 1.00 98.44 142 ASN A O 1
ATOM 1117 N N . ARG A 1 143 ? 14.067 -4.947 -18.120 1.00 98.00 143 ARG A N 1
ATOM 1118 C CA . ARG A 1 143 ? 13.852 -4.282 -19.416 1.00 98.00 143 ARG A CA 1
ATOM 1119 C C . ARG A 1 143 ? 15.118 -3.582 -19.902 1.00 98.00 143 ARG A C 1
ATOM 1121 O O . ARG A 1 143 ? 15.515 -3.811 -21.038 1.00 98.00 143 ARG A O 1
ATOM 1128 N N . ASP A 1 144 ? 15.790 -2.832 -19.032 1.00 97.81 144 ASP A N 1
ATOM 1129 C CA . ASP A 1 144 ? 17.030 -2.128 -19.383 1.00 97.81 144 ASP A CA 1
ATOM 1130 C C . ASP A 1 144 ? 18.144 -3.100 -19.813 1.00 97.81 144 ASP A C 1
ATOM 1132 O O . ASP A 1 144 ? 18.924 -2.812 -20.728 1.00 97.81 144 ASP A O 1
ATOM 1136 N N . LEU A 1 145 ? 18.212 -4.280 -19.183 1.00 98.44 145 LEU A N 1
ATOM 1137 C CA . LEU A 1 145 ? 19.140 -5.343 -19.567 1.00 98.44 145 LEU A CA 1
ATOM 1138 C C . LEU A 1 145 ? 18.803 -5.908 -20.951 1.00 98.44 145 LEU A C 1
ATOM 1140 O O . LEU A 1 145 ? 19.712 -6.053 -21.770 1.00 98.44 145 LEU A O 1
ATOM 1144 N N . PHE A 1 146 ? 17.528 -6.191 -21.235 1.00 98.56 146 PHE A N 1
ATOM 1145 C CA . PHE A 1 146 ? 17.093 -6.659 -22.556 1.00 98.56 146 PHE A CA 1
ATOM 1146 C C . PHE A 1 146 ? 17.359 -5.622 -23.653 1.00 98.56 146 PHE A C 1
ATOM 1148 O O . PHE A 1 146 ? 17.846 -5.976 -24.729 1.00 98.56 146 PHE A O 1
ATOM 1155 N N . ASP A 1 147 ? 17.111 -4.343 -23.377 1.00 98.31 147 ASP A N 1
ATOM 1156 C CA . ASP A 1 147 ? 17.407 -3.252 -24.308 1.00 98.31 147 ASP A CA 1
ATOM 1157 C C . ASP A 1 147 ? 18.917 -3.151 -24.574 1.00 98.31 147 ASP A C 1
ATOM 1159 O O . ASP A 1 147 ? 19.357 -3.054 -25.726 1.00 98.31 147 ASP A O 1
ATOM 1163 N N . SER A 1 148 ? 19.731 -3.262 -23.519 1.00 98.38 148 SER A N 1
ATOM 1164 C CA . SER A 1 148 ? 21.194 -3.292 -23.624 1.00 98.38 148 SER A CA 1
ATOM 1165 C C . SER A 1 148 ? 21.685 -4.500 -24.425 1.00 98.38 148 SER A C 1
ATOM 1167 O O . SER A 1 148 ? 22.591 -4.374 -25.252 1.00 98.38 148 SER A O 1
ATOM 1169 N N . GLU A 1 149 ? 21.082 -5.673 -24.227 1.00 98.56 149 GLU A N 1
ATOM 1170 C CA . GLU A 1 149 ? 21.387 -6.871 -25.007 1.00 98.56 149 GLU A CA 1
ATOM 1171 C C . GLU A 1 149 ? 21.061 -6.666 -26.493 1.00 98.56 149 GLU A C 1
ATOM 1173 O O . GLU A 1 149 ? 21.894 -6.970 -27.355 1.00 98.56 149 GLU A O 1
ATOM 1178 N N . GLY A 1 150 ? 19.892 -6.101 -26.804 1.00 98.19 150 GLY A N 1
ATOM 1179 C CA . GLY A 1 150 ? 19.490 -5.776 -28.172 1.00 98.19 150 GLY A CA 1
ATOM 1180 C C . GLY A 1 150 ? 20.471 -4.821 -28.855 1.00 98.19 150 GLY A C 1
ATOM 1181 O O . GLY A 1 150 ? 20.879 -5.047 -30.001 1.00 98.19 150 GLY A O 1
ATOM 1182 N N . GLU A 1 151 ? 20.934 -3.800 -28.137 1.00 98.38 151 GLU A N 1
ATOM 1183 C CA . GLU A 1 151 ? 21.933 -2.860 -28.643 1.00 98.38 151 GLU A CA 1
ATOM 1184 C C . GLU A 1 151 ? 23.297 -3.529 -28.865 1.00 98.38 151 GLU A C 1
ATOM 1186 O O . GLU A 1 151 ? 23.927 -3.324 -29.906 1.00 98.38 151 GLU A O 1
ATOM 1191 N N . ILE A 1 152 ? 23.736 -4.405 -27.956 1.00 98.38 152 ILE A N 1
ATOM 1192 C CA . ILE A 1 152 ? 24.959 -5.202 -28.141 1.00 98.38 152 ILE A CA 1
ATOM 1193 C C . ILE A 1 152 ? 24.853 -6.055 -29.409 1.00 98.38 152 ILE A C 1
ATOM 1195 O O . ILE A 1 152 ? 25.801 -6.109 -30.201 1.00 98.38 152 ILE A O 1
ATOM 1199 N N . GLN A 1 153 ? 23.716 -6.715 -29.635 1.00 98.56 153 GLN A N 1
ATOM 1200 C CA . GLN A 1 153 ? 23.496 -7.511 -30.843 1.00 98.56 153 GLN A CA 1
ATOM 1201 C C . GLN A 1 153 ? 23.532 -6.636 -32.106 1.00 98.56 153 GLN A C 1
ATOM 1203 O O . GLN A 1 153 ? 24.186 -6.998 -33.092 1.00 98.56 153 GLN A O 1
ATOM 1208 N N . ARG A 1 154 ? 22.909 -5.452 -32.071 1.00 98.38 154 ARG A N 1
ATOM 1209 C CA . ARG A 1 154 ? 22.948 -4.476 -33.168 1.00 98.38 154 ARG A CA 1
ATOM 1210 C C . ARG A 1 154 ? 24.379 -4.022 -33.468 1.00 98.38 154 ARG A C 1
ATOM 1212 O O . ARG A 1 154 ? 24.789 -4.035 -34.630 1.00 98.38 154 ARG A O 1
ATOM 1219 N N . LEU A 1 155 ? 25.156 -3.671 -32.444 1.00 98.25 155 LEU A N 1
ATOM 1220 C CA . LEU A 1 155 ? 26.554 -3.256 -32.580 1.00 98.25 155 LEU A CA 1
ATOM 1221 C C . LEU A 1 155 ? 27.424 -4.381 -33.148 1.00 98.25 155 LEU A C 1
ATOM 1223 O O . LEU A 1 155 ? 28.177 -4.151 -34.096 1.00 98.25 155 LEU A O 1
ATOM 1227 N N . ARG A 1 156 ? 27.273 -5.616 -32.651 1.00 97.62 156 ARG A N 1
ATOM 1228 C CA . ARG A 1 156 ? 27.964 -6.795 -33.202 1.00 97.62 156 ARG A CA 1
ATOM 1229 C C . ARG A 1 156 ? 27.648 -6.993 -34.684 1.00 97.62 156 ARG A C 1
ATOM 1231 O O . ARG A 1 156 ? 28.560 -7.266 -35.461 1.00 97.62 156 ARG A O 1
ATOM 1238 N N . LYS A 1 157 ? 26.389 -6.802 -35.094 1.00 97.56 157 LYS A N 1
ATOM 1239 C CA . LYS A 1 157 ? 25.974 -6.884 -36.503 1.00 97.56 157 LYS A CA 1
ATOM 1240 C C . LYS A 1 157 ? 26.644 -5.810 -37.365 1.00 97.56 157 LYS A C 1
ATOM 1242 O O . LYS A 1 157 ? 27.121 -6.127 -38.452 1.00 97.56 157 LYS A O 1
ATOM 1247 N N . VAL A 1 158 ? 26.717 -4.566 -36.887 1.00 97.31 158 VAL A N 1
ATOM 1248 C CA . VAL A 1 158 ? 27.400 -3.467 -37.597 1.00 97.31 158 VAL A CA 1
ATOM 1249 C C . VAL A 1 158 ? 28.896 -3.751 -37.742 1.00 97.31 158 VAL A C 1
ATOM 1251 O O . VAL A 1 158 ? 29.436 -3.617 -38.839 1.00 97.31 158 VAL A O 1
ATOM 1254 N N . ILE A 1 159 ? 29.556 -4.201 -36.670 1.00 95.75 159 ILE A N 1
ATOM 1255 C CA . ILE A 1 159 ? 30.983 -4.556 -36.688 1.00 95.75 159 ILE A CA 1
ATOM 1256 C C . ILE A 1 159 ? 31.241 -5.699 -37.677 1.00 95.75 159 ILE A C 1
ATOM 1258 O O . ILE A 1 159 ? 32.135 -5.590 -38.516 1.00 95.75 159 ILE A O 1
ATOM 1262 N N . ALA A 1 160 ? 30.439 -6.767 -37.628 1.00 96.12 160 ALA A N 1
ATOM 1263 C CA . ALA A 1 160 ? 30.547 -7.880 -38.568 1.00 96.12 160 ALA A CA 1
ATOM 1264 C C . ALA A 1 160 ? 30.356 -7.414 -40.023 1.00 96.12 160 ALA A C 1
ATOM 1266 O O . ALA A 1 160 ? 31.140 -7.790 -40.894 1.00 96.12 160 ALA A O 1
ATOM 1267 N N . GLY A 1 161 ? 29.377 -6.537 -40.275 1.00 93.50 161 GLY A N 1
ATOM 1268 C CA . GLY A 1 161 ? 29.161 -5.920 -41.584 1.00 93.50 161 GLY A CA 1
ATOM 1269 C C . GLY A 1 161 ? 30.376 -5.128 -42.074 1.00 93.50 161 GLY A C 1
ATOM 1270 O O . GLY A 1 161 ? 30.813 -5.318 -43.207 1.00 93.50 161 GLY A O 1
ATOM 1271 N N . HIS A 1 162 ? 30.979 -4.298 -41.219 1.00 91.25 162 HIS A N 1
ATOM 1272 C CA . HIS A 1 162 ? 32.176 -3.529 -41.570 1.00 91.25 162 HIS A CA 1
ATOM 1273 C C . HIS A 1 162 ? 33.393 -4.427 -41.848 1.00 91.25 162 HIS A C 1
ATOM 1275 O O . HIS A 1 162 ? 34.148 -4.166 -42.782 1.00 91.25 162 HIS A O 1
ATOM 1281 N N . CYS A 1 163 ? 33.585 -5.507 -41.084 1.00 83.31 163 CYS A N 1
ATOM 1282 C CA . CYS A 1 163 ? 34.648 -6.480 -41.349 1.00 83.31 163 CYS A CA 1
ATOM 1283 C C . CYS A 1 163 ? 34.495 -7.134 -42.729 1.00 83.31 163 CYS A C 1
ATOM 1285 O O . CYS A 1 163 ? 35.478 -7.229 -43.460 1.00 83.31 163 CYS A O 1
ATOM 1287 N N . VAL A 1 164 ? 33.276 -7.522 -43.116 1.00 80.25 164 VAL A N 1
ATOM 1288 C CA . VAL A 1 164 ? 33.007 -8.086 -44.450 1.00 80.25 164 VAL A CA 1
ATOM 1289 C C . VAL A 1 164 ? 33.241 -7.040 -45.545 1.00 80.25 164 VAL A C 1
ATOM 1291 O O . VAL A 1 164 ? 33.949 -7.316 -46.507 1.00 80.25 164 VAL A O 1
ATOM 1294 N N . VAL A 1 165 ? 32.741 -5.809 -45.384 1.00 74.50 165 VAL A N 1
ATOM 1295 C CA . VAL A 1 165 ? 32.981 -4.719 -46.353 1.00 74.50 165 VAL A CA 1
ATOM 1296 C C . VAL A 1 165 ? 34.480 -4.445 -46.526 1.00 74.50 165 VAL A C 1
ATOM 1298 O O . VAL A 1 165 ? 34.944 -4.332 -47.659 1.00 74.50 165 VAL A O 1
ATOM 1301 N N . ARG A 1 166 ? 35.253 -4.421 -45.431 1.00 71.94 166 ARG A N 1
ATOM 1302 C CA . ARG A 1 166 ? 36.711 -4.223 -45.448 1.00 71.94 166 ARG A CA 1
ATOM 1303 C C . ARG A 1 166 ? 37.461 -5.352 -46.165 1.00 71.94 166 ARG A C 1
ATOM 1305 O O . ARG A 1 166 ? 38.431 -5.074 -46.866 1.00 71.94 166 ARG A O 1
ATOM 1312 N N . VAL A 1 167 ? 37.046 -6.610 -46.002 1.00 68.19 167 VAL A N 1
ATOM 1313 C CA . VAL A 1 167 ? 37.651 -7.755 -46.712 1.00 68.19 167 VAL A CA 1
ATOM 1314 C C . VAL A 1 167 ? 37.370 -7.657 -48.216 1.00 68.19 167 VAL A C 1
ATOM 1316 O O . VAL A 1 167 ? 38.296 -7.733 -49.018 1.00 68.19 167 VAL A O 1
ATOM 1319 N N . ASN A 1 168 ? 36.132 -7.341 -48.600 1.00 60.28 168 ASN A N 1
ATOM 1320 C CA . ASN A 1 168 ? 35.728 -7.244 -50.004 1.00 60.28 168 ASN A CA 1
ATOM 1321 C C . ASN A 1 168 ? 36.368 -6.056 -50.753 1.00 60.28 168 ASN A C 1
ATOM 1323 O O . ASN A 1 168 ? 36.516 -6.107 -51.975 1.00 60.28 168 ASN A O 1
ATOM 1327 N N . THR A 1 169 ? 36.745 -4.978 -50.055 1.00 59.81 169 THR A N 1
ATOM 1328 C CA . THR A 1 169 ? 37.493 -3.860 -50.656 1.00 59.81 169 THR A CA 1
ATOM 1329 C C . THR A 1 169 ? 38.974 -4.171 -50.851 1.00 59.81 169 THR A C 1
ATOM 1331 O O . THR A 1 169 ? 39.570 -3.652 -51.791 1.00 59.81 169 THR A O 1
ATOM 1334 N N . ASN A 1 170 ? 39.557 -5.037 -50.016 1.00 55.50 170 ASN A N 1
ATOM 1335 C CA . ASN A 1 170 ? 40.960 -5.439 -50.139 1.00 55.50 170 ASN A CA 1
ATOM 1336 C C . ASN A 1 170 ? 41.176 -6.423 -51.299 1.00 55.50 170 ASN A C 1
ATOM 1338 O O . ASN A 1 170 ? 42.225 -6.385 -51.933 1.00 55.50 170 ASN A O 1
ATOM 1342 N N . ASP A 1 171 ? 40.177 -7.232 -51.656 1.00 50.38 171 ASP A N 1
ATOM 1343 C CA . ASP A 1 171 ? 40.265 -8.143 -52.810 1.00 50.38 171 ASP A CA 1
ATOM 1344 C C . ASP A 1 171 ? 40.182 -7.428 -54.173 1.00 50.38 171 ASP A C 1
ATOM 1346 O O . ASP A 1 171 ? 40.558 -8.001 -55.193 1.00 50.38 171 ASP A O 1
ATOM 1350 N N . LYS A 1 172 ? 39.748 -6.158 -54.221 1.00 46.47 172 LYS A N 1
ATOM 1351 C CA . LYS A 1 172 ? 39.788 -5.331 -55.448 1.00 46.47 172 LYS A CA 1
ATOM 1352 C C . LYS A 1 172 ? 41.066 -4.502 -55.606 1.00 46.47 172 LYS A C 1
ATOM 1354 O O . LYS A 1 172 ? 41.298 -3.969 -56.687 1.00 46.47 172 LYS A O 1
ATOM 1359 N N . THR A 1 173 ? 41.892 -4.399 -54.568 1.00 44.34 173 THR A N 1
ATOM 1360 C CA . THR A 1 173 ? 43.202 -3.722 -54.604 1.00 44.34 173 THR A CA 1
ATOM 1361 C C . THR A 1 173 ? 44.376 -4.667 -54.361 1.00 44.34 173 THR A C 1
ATOM 1363 O O . THR A 1 173 ? 45.524 -4.267 -54.534 1.00 44.34 173 THR A O 1
ATOM 1366 N N . SER A 1 174 ? 44.122 -5.936 -54.034 1.00 45.19 174 SER A N 1
ATOM 1367 C CA . SER A 1 174 ? 45.150 -6.963 -53.879 1.00 45.19 174 SER A CA 1
ATOM 1368 C C . SER A 1 174 ? 45.364 -7.728 -55.183 1.00 45.19 174 SER A C 1
ATOM 1370 O O . SER A 1 174 ? 45.043 -8.903 -55.351 1.00 45.19 174 SER A O 1
ATOM 1372 N N . THR A 1 175 ? 45.950 -7.043 -56.154 1.00 41.47 175 THR A N 1
ATOM 1373 C CA . THR A 1 175 ? 46.867 -7.694 -57.084 1.00 41.47 175 THR A CA 1
ATOM 1374 C C . THR A 1 175 ? 48.014 -6.719 -57.287 1.00 41.47 175 THR A C 1
ATOM 1376 O O . THR A 1 175 ? 47.783 -5.579 -57.669 1.00 41.47 175 THR A O 1
ATOM 1379 N N . VAL A 1 176 ? 49.240 -7.193 -57.047 1.00 41.88 176 VAL A N 1
ATOM 1380 C CA . VAL A 1 176 ? 50.522 -6.485 -57.228 1.00 41.88 176 VAL A CA 1
ATOM 1381 C C . VAL A 1 176 ? 50.997 -5.677 -56.008 1.00 41.88 176 VAL A C 1
ATOM 1383 O O . VAL A 1 176 ? 50.890 -4.459 -55.944 1.00 41.88 176 VAL A O 1
ATOM 1386 N N . THR A 1 177 ? 51.649 -6.349 -55.055 1.00 35.62 177 THR A N 1
ATOM 1387 C CA . THR A 1 177 ? 53.129 -6.376 -54.941 1.00 35.62 177 THR A CA 1
ATOM 1388 C C . THR A 1 177 ? 53.515 -6.982 -53.593 1.00 35.62 177 THR A C 1
ATOM 1390 O O . THR A 1 177 ? 53.255 -6.418 -52.534 1.00 35.62 177 THR A O 1
ATOM 1393 N N . ALA A 1 178 ? 54.162 -8.143 -53.645 1.00 49.75 178 ALA A N 1
ATOM 1394 C CA . ALA A 1 178 ? 54.915 -8.689 -52.531 1.00 49.75 178 ALA A CA 1
ATOM 1395 C C . ALA A 1 178 ? 56.164 -7.827 -52.301 1.00 49.75 178 ALA A C 1
ATOM 1397 O O . ALA A 1 178 ? 56.984 -7.727 -53.207 1.00 49.75 178 ALA A O 1
ATOM 1398 N N . LEU A 1 179 ? 56.304 -7.234 -51.114 1.00 40.38 179 LEU A N 1
ATOM 1399 C CA . LEU A 1 179 ? 57.579 -6.910 -50.460 1.00 40.38 179 LEU A CA 1
ATOM 1400 C C . LEU A 1 179 ? 57.273 -6.462 -49.023 1.00 40.38 179 LEU A C 1
ATOM 1402 O O . LEU A 1 179 ? 56.627 -5.445 -48.790 1.00 40.38 179 LEU A O 1
ATOM 1406 N N . ALA A 1 180 ? 57.697 -7.276 -48.062 1.00 39.38 180 ALA A N 1
ATOM 1407 C CA . ALA A 1 180 ? 57.739 -6.925 -46.646 1.00 39.38 180 ALA A CA 1
ATOM 1408 C C . ALA A 1 180 ? 59.077 -6.199 -46.330 1.00 39.38 180 ALA A C 1
ATOM 1410 O O . ALA A 1 180 ? 59.895 -6.026 -47.232 1.00 39.38 180 ALA A O 1
ATOM 1411 N N . PRO A 1 181 ? 59.374 -5.853 -45.067 1.00 63.03 181 PRO A N 1
ATOM 1412 C CA . PRO A 1 181 ? 58.923 -4.651 -44.367 1.00 63.03 181 PRO A CA 1
ATOM 1413 C C . PRO A 1 181 ? 60.122 -3.796 -43.903 1.00 63.03 181 PRO A C 1
ATOM 1415 O O . PRO A 1 181 ? 61.116 -4.358 -43.464 1.00 63.03 181 PRO A O 1
ATOM 1418 N N . ASP A 1 182 ? 60.030 -2.461 -43.889 1.00 37.66 182 ASP A N 1
ATOM 1419 C CA . ASP A 1 182 ? 60.974 -1.666 -43.085 1.00 37.66 182 ASP A CA 1
ATOM 1420 C C . ASP A 1 182 ? 60.428 -0.289 -42.665 1.00 37.66 182 ASP A C 1
ATOM 1422 O O . ASP A 1 182 ? 60.118 0.579 -43.472 1.00 37.66 182 ASP A O 1
ATOM 1426 N N . ILE A 1 183 ? 60.270 -0.162 -41.346 1.00 43.56 183 ILE A N 1
ATOM 1427 C CA . ILE A 1 183 ? 60.782 0.901 -40.470 1.00 43.56 183 ILE A CA 1
ATOM 1428 C C . ILE A 1 183 ? 60.667 2.378 -40.932 1.00 43.56 183 ILE A C 1
ATOM 1430 O O . ILE A 1 183 ? 61.339 2.841 -41.844 1.00 43.56 183 ILE A O 1
ATOM 1434 N N . LYS A 1 184 ? 60.000 3.142 -40.046 1.00 41.81 184 LYS A N 1
ATOM 1435 C CA . LYS A 1 184 ? 60.132 4.583 -39.722 1.00 41.81 184 LYS A CA 1
ATOM 1436 C C . LYS A 1 184 ? 59.374 5.631 -40.558 1.00 41.81 184 LYS A C 1
ATOM 1438 O O . LYS A 1 184 ? 59.819 6.086 -41.596 1.00 41.81 184 LYS A O 1
ATOM 1443 N N . ASN A 1 185 ? 58.348 6.151 -39.877 1.00 40.19 185 ASN A N 1
ATOM 1444 C CA . ASN A 1 185 ? 58.189 7.548 -39.443 1.00 40.19 185 ASN A CA 1
ATOM 1445 C C . ASN A 1 185 ? 58.122 8.663 -40.502 1.00 40.19 185 ASN A C 1
ATOM 1447 O O . ASN A 1 185 ? 59.092 8.944 -41.194 1.00 40.19 185 ASN A O 1
ATOM 1451 N N . GLY A 1 186 ? 57.038 9.441 -40.452 1.00 38.09 186 GLY A N 1
ATOM 1452 C CA . GLY A 1 186 ? 57.007 10.781 -41.036 1.00 38.09 186 GLY A CA 1
ATOM 1453 C C . GLY A 1 186 ? 55.601 11.253 -41.367 1.00 38.09 186 GLY A C 1
ATOM 1454 O O . GLY A 1 186 ? 55.037 10.865 -42.381 1.00 38.09 186 GLY A O 1
ATOM 1455 N N . HIS A 1 187 ? 55.047 12.100 -40.501 1.00 49.47 187 HIS A N 1
ATOM 1456 C CA . HIS A 1 187 ? 53.890 12.949 -40.773 1.00 49.47 187 HIS A CA 1
ATOM 1457 C C . HIS A 1 187 ? 53.901 13.538 -42.193 1.00 49.47 187 HIS A C 1
ATOM 1459 O O . HIS A 1 187 ? 54.874 14.186 -42.562 1.00 49.47 187 HIS A O 1
ATOM 1465 N N . ALA A 1 188 ? 52.781 13.434 -42.912 1.00 45.03 188 ALA A N 1
ATOM 1466 C CA . ALA A 1 188 ? 52.014 14.591 -43.384 1.00 45.03 188 ALA A CA 1
ATOM 1467 C C . ALA A 1 188 ? 50.892 14.167 -44.346 1.00 45.03 188 ALA A C 1
ATOM 1469 O O . ALA A 1 188 ? 51.135 13.625 -45.415 1.00 45.03 188 ALA A O 1
ATOM 1470 N N . ASN A 1 189 ? 49.679 14.549 -43.949 1.00 48.03 189 ASN A N 1
ATOM 1471 C CA . ASN A 1 189 ? 48.573 14.992 -44.791 1.00 48.03 189 ASN A CA 1
ATOM 1472 C C . ASN A 1 189 ? 47.929 14.010 -45.789 1.00 48.03 189 ASN A C 1
ATOM 1474 O O . ASN A 1 189 ? 48.408 13.764 -46.890 1.00 48.03 189 ASN A O 1
ATOM 1478 N N . GLY A 1 190 ? 46.721 13.596 -45.420 1.00 38.19 190 GLY A N 1
ATOM 1479 C CA . GLY A 1 190 ? 45.718 13.027 -46.309 1.00 38.19 190 GLY A CA 1
ATOM 1480 C C . GLY A 1 190 ? 44.369 12.974 -45.602 1.00 38.19 190 GLY A C 1
ATOM 1481 O O . GLY A 1 190 ? 43.742 11.922 -45.564 1.00 38.19 190 GLY A O 1
ATOM 1482 N N . TYR A 1 191 ? 43.953 14.077 -44.966 1.00 44.56 191 TYR A N 1
ATOM 1483 C CA . TYR A 1 191 ? 42.590 14.224 -44.448 1.00 44.56 191 TYR A CA 1
ATOM 1484 C C . TYR A 1 191 ? 41.659 14.439 -45.646 1.00 44.56 191 TYR A C 1
ATOM 1486 O O . TYR A 1 191 ? 41.309 15.565 -45.992 1.00 44.56 191 TYR A O 1
ATOM 1494 N N . LEU A 1 192 ? 41.341 13.348 -46.343 1.00 44.12 192 LEU A N 1
ATOM 1495 C CA . LEU A 1 192 ? 40.283 13.320 -47.340 1.00 44.12 192 LEU A CA 1
ATOM 1496 C C . LEU A 1 192 ? 39.014 12.840 -46.640 1.00 44.12 192 LEU A C 1
ATOM 1498 O O . LEU A 1 192 ? 38.979 11.753 -46.066 1.00 44.12 192 LEU A O 1
ATOM 1502 N N . GLY A 1 193 ? 38.027 13.732 -46.637 1.00 50.38 193 GLY A N 1
ATOM 1503 C CA . GLY A 1 193 ? 36.819 13.675 -45.835 1.00 50.38 193 GLY A CA 1
ATOM 1504 C C . GLY A 1 193 ? 36.105 12.329 -45.844 1.00 50.38 193 GLY A C 1
ATOM 1505 O O . GLY A 1 193 ? 35.770 11.774 -46.886 1.00 50.38 193 GLY A O 1
ATOM 1506 N N . ILE A 1 194 ? 35.800 11.873 -44.635 1.00 45.03 194 ILE A N 1
ATOM 1507 C CA . ILE A 1 194 ? 34.684 10.976 -44.375 1.00 45.03 194 ILE A CA 1
ATOM 1508 C C . ILE A 1 194 ? 33.794 11.724 -43.383 1.00 45.03 194 ILE A C 1
ATOM 1510 O O . ILE A 1 194 ? 33.743 11.439 -42.191 1.00 45.03 194 ILE A O 1
ATOM 1514 N N . GLU A 1 195 ? 33.106 12.743 -43.899 1.00 46.91 195 GLU A N 1
ATOM 1515 C CA . GLU A 1 195 ? 31.733 12.966 -43.468 1.00 46.91 195 GLU A CA 1
ATOM 1516 C C . GLU A 1 195 ? 30.968 11.700 -43.844 1.00 46.91 195 GLU A C 1
ATOM 1518 O O . GLU A 1 195 ? 30.658 11.467 -45.009 1.00 46.91 195 GLU A O 1
ATOM 1523 N N . THR A 1 196 ? 30.715 10.823 -42.883 1.00 49.06 196 THR A N 1
ATOM 1524 C CA . THR A 1 196 ? 29.531 9.963 -42.926 1.00 49.06 196 THR A CA 1
ATOM 1525 C C . THR A 1 196 ? 29.289 9.402 -41.535 1.00 49.06 196 THR A C 1
ATOM 1527 O O . THR A 1 196 ? 30.137 8.706 -40.980 1.00 49.06 196 THR A O 1
ATOM 1530 N N . ASN A 1 197 ? 28.096 9.707 -41.015 1.00 47.84 197 ASN A N 1
ATOM 1531 C CA . ASN A 1 197 ? 27.576 9.466 -39.664 1.00 47.84 197 ASN A CA 1
ATOM 1532 C C . ASN A 1 197 ? 27.760 10.620 -38.660 1.00 47.84 197 ASN A C 1
ATOM 1534 O O . ASN A 1 197 ? 28.011 10.391 -37.480 1.00 47.84 197 ASN A O 1
ATOM 1538 N N . LEU A 1 198 ? 27.513 11.864 -39.099 1.00 49.75 198 LEU A N 1
ATOM 1539 C CA . LEU A 1 198 ? 26.699 12.740 -38.248 1.00 49.75 198 LEU A CA 1
ATOM 1540 C C . LEU A 1 198 ? 25.381 12.008 -37.964 1.00 49.75 198 LEU A C 1
ATOM 1542 O O . LEU A 1 198 ? 24.779 11.470 -38.896 1.00 49.75 198 LEU A O 1
ATOM 1546 N N . ASP A 1 199 ? 24.978 11.987 -36.693 1.00 50.41 199 ASP A N 1
ATOM 1547 C CA . ASP A 1 199 ? 23.624 11.676 -36.231 1.00 50.41 199 ASP A CA 1
ATOM 1548 C C . ASP A 1 199 ? 22.592 11.950 -37.326 1.00 50.41 199 ASP A C 1
ATOM 1550 O O . ASP A 1 199 ? 22.463 13.088 -37.787 1.00 50.41 199 ASP A O 1
ATOM 1554 N N . SER A 1 200 ? 21.847 10.918 -37.732 1.00 46.66 200 SER A N 1
ATOM 1555 C CA . SER A 1 200 ? 20.670 11.142 -38.564 1.00 46.66 200 SER A CA 1
ATOM 1556 C C . SER A 1 200 ? 19.805 12.209 -37.874 1.00 46.66 200 SER A C 1
ATOM 1558 O O . SER A 1 200 ? 19.451 12.028 -36.700 1.00 46.66 200 SER A O 1
ATOM 1560 N N . PRO A 1 201 ? 19.448 13.312 -38.556 1.00 53.94 201 PRO A N 1
ATOM 1561 C CA . PRO A 1 201 ? 18.612 14.360 -37.980 1.00 53.94 201 PRO A CA 1
ATOM 1562 C C . PRO A 1 201 ? 17.224 13.844 -37.567 1.00 53.94 201 PRO A C 1
ATOM 1564 O O . PRO A 1 201 ? 16.542 14.508 -36.790 1.00 53.94 201 PRO A O 1
ATOM 1567 N N . GLU A 1 202 ? 16.814 12.653 -38.020 1.00 51.41 202 GLU A N 1
ATOM 1568 C CA . GLU A 1 202 ? 15.600 11.975 -37.548 1.00 51.41 202 GLU A CA 1
ATOM 1569 C C . GLU A 1 202 ? 15.747 11.384 -36.139 1.00 51.41 202 GLU A C 1
ATOM 1571 O O . GLU A 1 202 ? 14.797 11.456 -35.363 1.00 51.41 202 GLU A O 1
ATOM 1576 N N . LYS A 1 203 ? 16.925 10.857 -35.762 1.00 56.41 203 LYS A N 1
ATOM 1577 C CA . LYS A 1 203 ? 17.134 10.257 -34.430 1.00 56.41 203 LYS A CA 1
ATOM 1578 C C . LYS A 1 203 ? 17.190 11.326 -33.332 1.00 56.41 203 LYS A C 1
ATOM 1580 O O . LYS A 1 203 ? 16.528 11.178 -32.312 1.00 56.41 203 LYS A O 1
ATOM 1585 N N . ARG A 1 204 ? 17.869 12.455 -33.587 1.00 58.16 204 ARG A N 1
ATOM 1586 C CA . ARG A 1 204 ? 17.834 13.629 -32.688 1.00 58.16 204 ARG A CA 1
ATOM 1587 C C . ARG A 1 204 ? 16.439 14.226 -32.547 1.00 58.16 204 ARG A C 1
ATOM 1589 O O . ARG A 1 204 ? 16.080 14.660 -31.462 1.00 58.16 204 ARG A O 1
ATOM 1596 N N . ARG A 1 205 ? 15.655 14.256 -33.630 1.00 60.34 205 ARG A N 1
ATOM 1597 C CA . ARG A 1 205 ? 14.297 14.816 -33.610 1.00 60.34 205 ARG A CA 1
ATOM 1598 C C . ARG A 1 205 ? 13.349 13.980 -32.742 1.00 60.34 205 ARG A C 1
ATOM 1600 O O . ARG A 1 205 ? 12.572 14.565 -31.996 1.00 60.34 205 ARG A O 1
ATOM 1607 N N . GLY A 1 206 ? 13.445 12.649 -32.804 1.00 70.62 206 GLY A N 1
ATOM 1608 C CA . GLY A 1 206 ? 12.661 11.751 -31.945 1.00 70.62 206 GLY A CA 1
ATOM 1609 C C . GLY A 1 206 ? 13.070 11.811 -30.469 1.00 70.62 206 GLY A C 1
ATOM 1610 O O . GLY A 1 206 ? 12.210 11.784 -29.590 1.00 70.62 206 GLY A O 1
ATOM 1611 N N . ASP A 1 207 ? 14.369 11.960 -30.190 1.00 77.00 207 ASP A N 1
ATOM 1612 C CA . ASP A 1 207 ? 14.863 12.132 -28.819 1.00 77.00 207 ASP A CA 1
ATOM 1613 C C . ASP A 1 207 ? 14.411 13.476 -28.215 1.00 77.00 207 ASP A C 1
ATOM 1615 O O . ASP A 1 207 ? 13.991 13.512 -27.060 1.00 77.00 207 ASP A O 1
ATOM 1619 N N . GLU A 1 208 ? 14.406 14.564 -28.994 1.00 80.44 208 GLU A N 1
ATOM 1620 C CA . GLU A 1 208 ? 13.917 15.883 -28.559 1.00 80.44 208 GLU A CA 1
ATOM 1621 C C . GLU A 1 208 ? 12.415 15.857 -28.215 1.00 80.44 208 GLU A C 1
ATOM 1623 O O . GLU A 1 208 ? 11.995 16.411 -27.199 1.00 80.44 208 GLU A O 1
ATOM 1628 N N . GLU A 1 209 ? 11.600 15.166 -29.020 1.00 86.12 209 GLU A N 1
ATOM 1629 C CA . GLU A 1 209 ? 10.161 15.003 -28.778 1.00 86.12 209 GLU A CA 1
ATOM 1630 C C . GLU A 1 209 ? 9.886 14.157 -27.526 1.00 86.12 209 GLU A C 1
ATOM 1632 O O . GLU A 1 209 ? 9.070 14.536 -26.682 1.00 86.12 209 GLU A O 1
ATOM 1637 N N . ARG A 1 210 ? 10.625 13.054 -27.342 1.00 90.12 210 ARG A N 1
ATOM 1638 C CA . ARG A 1 210 ? 10.544 12.228 -26.127 1.00 90.12 210 ARG A CA 1
ATOM 1639 C C . ARG A 1 210 ? 10.946 13.013 -24.880 1.00 90.12 210 ARG A C 1
ATOM 1641 O O . ARG A 1 210 ? 10.285 12.902 -23.849 1.00 90.12 210 ARG A O 1
ATOM 1648 N N . ILE A 1 211 ? 12.000 13.822 -24.970 1.00 91.38 211 ILE A N 1
ATOM 1649 C CA . ILE A 1 211 ? 12.424 14.721 -23.890 1.00 91.38 211 ILE A CA 1
ATOM 1650 C C . ILE A 1 211 ? 11.343 15.774 -23.610 1.00 91.38 211 ILE A C 1
ATOM 1652 O O . ILE A 1 211 ? 11.091 16.080 -22.447 1.00 91.38 211 ILE A O 1
ATOM 1656 N N . GLY A 1 212 ? 10.682 16.306 -24.640 1.00 93.81 212 GLY A N 1
ATOM 1657 C CA . GLY A 1 212 ? 9.558 17.233 -24.498 1.00 93.81 212 GLY A CA 1
ATOM 1658 C C . GLY A 1 212 ? 8.375 16.621 -23.744 1.00 93.81 212 GLY A C 1
ATOM 1659 O O . GLY A 1 212 ? 7.892 17.219 -22.785 1.00 93.81 212 GLY A O 1
ATOM 1660 N N . MET A 1 213 ? 7.965 15.402 -24.106 1.00 92.50 213 MET A N 1
ATOM 1661 C CA . MET A 1 213 ? 6.900 14.680 -23.396 1.00 92.50 213 MET A CA 1
ATOM 1662 C C . MET A 1 213 ? 7.257 14.430 -21.928 1.00 92.50 213 MET A C 1
ATOM 1664 O O . MET A 1 213 ? 6.443 14.695 -21.050 1.00 92.50 213 MET A O 1
ATOM 1668 N N . LEU A 1 214 ? 8.494 14.006 -21.651 1.00 94.19 214 LEU A N 1
ATOM 1669 C CA . LEU A 1 214 ? 8.969 13.802 -20.280 1.00 94.19 214 LEU A CA 1
ATOM 1670 C C . LEU A 1 214 ? 9.003 15.106 -19.472 1.00 94.19 214 LEU A C 1
ATOM 1672 O O . LEU A 1 214 ? 8.716 15.090 -18.281 1.00 94.19 214 LEU A O 1
ATOM 1676 N N . ARG A 1 215 ? 9.338 16.247 -20.090 1.00 95.19 215 ARG A N 1
ATOM 1677 C CA . ARG A 1 215 ? 9.282 17.554 -19.410 1.00 95.19 215 ARG A CA 1
ATOM 1678 C C . ARG A 1 215 ? 7.853 17.925 -19.018 1.00 95.19 215 ARG A C 1
ATOM 1680 O O . ARG A 1 215 ? 7.660 18.366 -17.890 1.00 95.19 215 ARG A O 1
ATOM 1687 N N . ASN A 1 216 ? 6.887 17.707 -19.910 1.00 95.62 216 ASN A N 1
ATOM 1688 C CA . ASN A 1 216 ? 5.475 17.964 -19.624 1.00 95.62 216 ASN A CA 1
ATOM 1689 C C . ASN A 1 216 ? 4.951 17.029 -18.524 1.00 95.62 216 ASN A C 1
ATOM 1691 O O . ASN A 1 216 ? 4.320 17.492 -17.584 1.00 95.62 216 ASN A O 1
ATOM 1695 N N . GLU A 1 217 ? 5.284 15.737 -18.576 1.00 95.81 217 GLU A N 1
ATOM 1696 C CA . GLU A 1 217 ? 4.904 14.780 -17.529 1.00 95.81 217 GLU A CA 1
ATOM 1697 C C . GLU A 1 217 ? 5.508 15.157 -16.166 1.00 95.81 217 GLU A C 1
ATOM 1699 O O . GLU A 1 217 ? 4.842 15.076 -15.137 1.00 95.81 217 GLU A O 1
ATOM 1704 N N . VAL A 1 218 ? 6.757 15.634 -16.138 1.00 97.31 218 VAL A N 1
ATOM 1705 C CA . VAL A 1 218 ? 7.385 16.148 -14.910 1.00 97.31 218 VAL A CA 1
ATOM 1706 C C . VAL A 1 218 ? 6.656 17.385 -14.372 1.00 97.31 218 VAL A C 1
ATOM 1708 O O . VAL A 1 218 ? 6.534 17.530 -13.154 1.00 97.31 218 VAL A O 1
ATOM 1711 N N . GLU A 1 219 ? 6.172 18.271 -15.244 1.00 96.94 219 GLU A N 1
ATOM 1712 C CA . GLU A 1 219 ? 5.385 19.445 -14.852 1.00 96.94 219 GLU A CA 1
ATOM 1713 C C . GLU A 1 219 ? 4.017 19.042 -14.282 1.00 96.94 219 GLU A C 1
ATOM 1715 O O . GLU A 1 219 ? 3.679 19.451 -13.171 1.00 96.94 219 GLU A O 1
ATOM 1720 N N . GLU A 1 220 ? 3.294 18.141 -14.950 1.00 96.88 220 GLU A N 1
ATOM 1721 C CA . GLU A 1 220 ? 2.027 17.585 -14.458 1.00 96.88 220 GLU A CA 1
ATOM 1722 C C . GLU A 1 220 ? 2.204 16.870 -13.108 1.00 96.88 220 GLU A C 1
ATOM 1724 O O . GLU A 1 220 ? 1.442 17.082 -12.161 1.00 96.88 220 GLU A O 1
ATOM 1729 N N . LEU A 1 221 ? 3.254 16.054 -12.964 1.00 97.62 221 LEU A N 1
ATOM 1730 C CA . LEU A 1 221 ? 3.565 15.382 -11.701 1.00 97.62 221 LEU A CA 1
ATOM 1731 C C . LEU A 1 221 ? 3.874 16.379 -10.583 1.00 97.62 221 LEU A C 1
ATOM 1733 O O . LEU A 1 221 ? 3.501 16.141 -9.431 1.00 97.62 221 LEU A O 1
ATOM 1737 N N . LYS A 1 222 ? 4.528 17.500 -10.898 1.00 98.06 222 LYS A N 1
ATOM 1738 C CA . LYS A 1 222 ? 4.801 18.566 -9.932 1.00 98.06 222 LYS A CA 1
ATOM 1739 C C . LYS A 1 222 ? 3.504 19.213 -9.441 1.00 98.06 222 LYS A C 1
ATOM 1741 O O . LYS A 1 222 ? 3.352 19.371 -8.230 1.00 98.06 222 LYS A O 1
ATOM 1746 N N . GLU A 1 223 ? 2.563 19.510 -10.335 1.00 98.00 223 GLU A N 1
ATOM 1747 C CA . GLU A 1 223 ? 1.236 20.024 -9.963 1.00 98.00 223 GLU A CA 1
ATOM 1748 C C . GLU A 1 223 ? 0.466 19.024 -9.090 1.00 98.00 223 GLU A C 1
ATOM 1750 O O . GLU A 1 223 ? -0.109 19.389 -8.062 1.00 98.00 223 GLU A O 1
ATOM 1755 N N . VAL A 1 224 ? 0.512 17.731 -9.432 1.00 98.00 224 VAL A N 1
ATOM 1756 C CA . VAL A 1 224 ? -0.115 16.669 -8.630 1.00 98.00 224 VAL A CA 1
ATOM 1757 C C . VAL A 1 224 ? 0.503 16.582 -7.231 1.00 98.00 224 VAL A C 1
ATOM 1759 O O . VAL A 1 224 ? -0.219 16.386 -6.248 1.00 98.00 224 VAL A O 1
ATOM 1762 N N . ILE A 1 225 ? 1.826 16.718 -7.111 1.00 97.81 225 ILE A N 1
ATOM 1763 C CA . ILE A 1 225 ? 2.517 16.735 -5.814 1.00 97.81 225 ILE A CA 1
ATOM 1764 C C . ILE A 1 225 ? 2.086 17.954 -4.994 1.00 97.81 225 ILE A C 1
ATOM 1766 O O . ILE A 1 225 ? 1.761 17.801 -3.816 1.00 97.81 225 ILE A O 1
ATOM 1770 N N . GLU A 1 226 ? 2.027 19.137 -5.602 1.00 98.25 226 GLU A N 1
ATOM 1771 C CA . GLU A 1 226 ? 1.584 20.362 -4.934 1.00 98.25 226 GLU A CA 1
ATOM 1772 C C . GLU A 1 226 ? 0.128 20.251 -4.451 1.00 98.25 226 GLU A C 1
ATOM 1774 O O . GLU A 1 226 ? -0.169 20.549 -3.292 1.00 98.25 226 GLU A O 1
ATOM 1779 N N . GLY A 1 227 ? -0.766 19.698 -5.276 1.00 98.25 227 GLY A N 1
ATOM 1780 C CA . GLY A 1 227 ? -2.150 19.416 -4.891 1.00 98.25 227 GLY A CA 1
ATOM 1781 C C . GLY A 1 227 ? -2.261 18.427 -3.723 1.00 98.25 227 GLY A C 1
ATOM 1782 O O . GLY A 1 227 ? -3.030 18.646 -2.783 1.00 98.25 227 GLY A O 1
ATOM 1783 N N . LYS A 1 228 ? -1.450 17.359 -3.719 1.00 97.31 228 LYS A N 1
ATOM 1784 C CA . LYS A 1 228 ? -1.379 16.409 -2.592 1.00 97.31 228 LYS A CA 1
ATOM 1785 C C . LYS A 1 228 ? -0.857 17.075 -1.317 1.00 97.31 228 LYS A C 1
ATOM 1787 O O . LYS A 1 228 ? -1.376 16.801 -0.235 1.00 97.31 228 LYS A O 1
ATOM 1792 N N . GLN A 1 229 ? 0.138 17.954 -1.434 1.00 97.38 229 GLN A N 1
ATOM 1793 C CA . GLN A 1 229 ? 0.691 18.718 -0.316 1.00 97.38 229 GLN A CA 1
ATOM 1794 C C . GLN A 1 229 ? -0.372 19.636 0.301 1.00 97.38 229 GLN A C 1
ATOM 1796 O O . GLN A 1 229 ? -0.529 19.663 1.524 1.00 97.38 229 GLN A O 1
ATOM 1801 N N . TYR A 1 230 ? -1.136 20.334 -0.543 1.00 98.38 230 TYR A N 1
ATOM 1802 C CA . TYR A 1 230 ? -2.252 21.174 -0.118 1.00 98.38 230 TYR A CA 1
ATOM 1803 C C . TYR A 1 230 ? -3.322 20.362 0.623 1.00 98.38 230 TYR A C 1
ATOM 1805 O O . TYR A 1 230 ? -3.726 20.724 1.729 1.00 98.38 230 TYR A O 1
ATOM 1813 N N . LEU A 1 231 ? -3.734 19.219 0.067 1.00 98.44 231 LEU A N 1
ATOM 1814 C CA . LEU A 1 231 ? -4.736 18.357 0.692 1.00 98.44 231 LEU A CA 1
ATOM 1815 C C . LEU A 1 231 ? -4.261 17.811 2.050 1.00 98.44 231 LEU A C 1
ATOM 1817 O O . LEU A 1 231 ? -5.011 17.820 3.025 1.00 98.44 231 LEU A O 1
ATOM 1821 N N . LEU A 1 232 ? -2.998 17.386 2.142 1.00 98.06 232 LEU A N 1
ATOM 1822 C CA . LEU A 1 232 ? -2.394 16.940 3.396 1.00 98.06 232 LEU A CA 1
ATOM 1823 C C . LEU A 1 232 ? -2.401 18.047 4.459 1.00 98.06 232 LEU A C 1
ATOM 1825 O O . LEU A 1 232 ? -2.689 17.779 5.626 1.00 98.06 232 LEU A O 1
ATOM 1829 N N . GLN A 1 233 ? -2.075 19.278 4.065 1.00 97.88 233 GLN A N 1
ATOM 1830 C CA . GLN A 1 233 ? -2.097 20.433 4.956 1.00 97.88 233 GLN A CA 1
ATOM 1831 C C . GLN A 1 233 ? -3.522 20.732 5.445 1.00 97.88 233 GLN A C 1
ATOM 1833 O O . GLN A 1 233 ? -3.732 20.876 6.649 1.00 97.88 233 GLN A O 1
ATOM 1838 N N . SER A 1 234 ? -4.509 20.699 4.547 1.00 98.12 234 SER A N 1
ATOM 1839 C CA . SER A 1 234 ? -5.923 20.872 4.896 1.00 98.12 234 SER A CA 1
ATOM 1840 C C . SER A 1 234 ? -6.407 19.816 5.899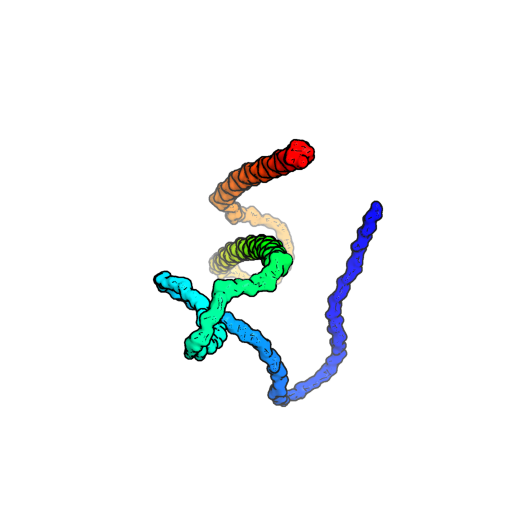 1.00 98.12 234 SER A C 1
ATOM 1842 O O . SER A 1 234 ? -7.024 20.153 6.910 1.00 98.12 234 SER A O 1
ATOM 1844 N N . TYR A 1 235 ? -6.058 18.539 5.703 1.00 98.44 235 TYR A N 1
ATOM 1845 C CA . TYR A 1 235 ? -6.418 17.489 6.662 1.00 98.44 235 TYR A CA 1
ATOM 1846 C C . TYR A 1 235 ? -5.757 17.670 8.033 1.00 98.44 235 TYR A C 1
ATOM 1848 O O . TYR A 1 235 ? -6.375 17.366 9.057 1.00 98.44 235 TYR A O 1
ATOM 1856 N N . LYS A 1 236 ? -4.518 18.176 8.089 1.00 98.12 236 LYS A N 1
ATOM 1857 C CA . LYS A 1 236 ? -3.859 18.505 9.365 1.00 98.12 236 LYS A CA 1
ATOM 1858 C C . LYS A 1 236 ? -4.599 19.617 10.107 1.00 98.12 236 LYS A C 1
ATOM 1860 O O . LYS A 1 236 ? -4.791 19.501 11.317 1.00 98.12 236 LYS A O 1
ATOM 1865 N N . GLU A 1 237 ? -5.031 20.652 9.394 1.00 98.19 237 GLU A N 1
ATOM 1866 C CA . GLU A 1 237 ? -5.799 21.769 9.954 1.00 98.19 237 GLU A CA 1
ATOM 1867 C C . GLU A 1 237 ? -7.164 21.306 10.467 1.00 98.19 237 GLU A C 1
ATOM 1869 O O . GLU A 1 237 ? -7.480 21.528 11.635 1.00 98.19 237 GLU A O 1
ATOM 1874 N N . GLN A 1 238 ? -7.915 20.546 9.666 1.00 98.06 238 GLN A N 1
ATOM 1875 C CA . GLN A 1 238 ? -9.200 19.973 10.086 1.00 98.06 238 GLN A CA 1
ATOM 1876 C C . GLN A 1 238 ? -9.058 19.065 11.312 1.00 98.06 238 GLN A C 1
ATOM 1878 O O . GLN A 1 238 ? -9.864 19.129 12.241 1.00 98.06 238 GLN A O 1
ATOM 1883 N N . LYS A 1 239 ? -8.009 18.231 11.362 1.00 97.44 239 LYS A N 1
ATOM 1884 C CA . LYS A 1 239 ? -7.726 17.390 12.533 1.00 97.44 239 LYS A CA 1
ATOM 1885 C C . LYS A 1 239 ? -7.456 18.236 13.780 1.00 97.44 239 LYS A C 1
ATOM 1887 O O . LYS A 1 239 ? -7.918 17.877 14.868 1.00 97.44 239 LYS A O 1
ATOM 1892 N N . MET A 1 240 ? -6.709 19.333 13.643 1.00 97.69 240 MET A N 1
ATOM 1893 C CA . MET A 1 240 ? -6.421 20.257 14.743 1.00 97.69 240 MET A CA 1
ATOM 1894 C C . MET A 1 240 ? -7.693 20.955 15.233 1.00 97.69 240 MET A C 1
ATOM 1896 O O . MET A 1 240 ? -7.943 20.979 16.439 1.00 97.69 240 MET A O 1
ATOM 1900 N N . GLU A 1 241 ? -8.514 21.458 14.314 1.00 97.88 241 GLU A N 1
ATOM 1901 C CA . GLU A 1 241 ? -9.784 22.117 14.618 1.00 97.88 241 GLU A CA 1
ATOM 1902 C C . GLU A 1 241 ? -10.749 21.168 15.339 1.00 97.88 241 GLU A C 1
ATOM 1904 O O . GLU A 1 241 ? -11.260 21.493 16.414 1.00 97.88 241 GLU A O 1
ATOM 1909 N N . LEU A 1 242 ? -10.932 19.951 14.818 1.00 98.06 242 LEU A N 1
ATOM 1910 C CA . LEU A 1 242 ? -11.789 18.946 15.445 1.00 98.06 242 LEU A CA 1
ATOM 1911 C C . LEU A 1 242 ? -11.283 18.565 16.842 1.00 98.06 242 LEU A C 1
ATOM 1913 O O . LEU A 1 242 ? -12.068 18.475 17.785 1.00 98.06 242 LEU A O 1
ATOM 1917 N N . SER A 1 243 ? -9.968 18.398 17.001 1.00 97.31 243 SER A N 1
ATOM 1918 C CA . SER A 1 243 ? -9.359 18.111 18.306 1.00 97.31 243 SER A CA 1
ATOM 1919 C C . SER A 1 243 ? -9.599 19.245 19.305 1.00 97.31 243 SER A C 1
ATOM 1921 O O . SER A 1 243 ? -9.870 18.989 20.478 1.00 97.31 243 SER A O 1
ATOM 1923 N N . MET A 1 244 ? -9.529 20.501 18.854 1.00 97.44 244 MET A N 1
ATOM 1924 C CA . MET A 1 244 ? -9.860 21.662 19.678 1.00 97.44 244 MET A CA 1
ATOM 1925 C C . MET A 1 244 ? -11.340 21.653 20.074 1.00 97.44 244 MET A C 1
ATOM 1927 O O . MET A 1 244 ? -11.655 21.857 21.246 1.00 97.44 244 MET A O 1
ATOM 1931 N N . LYS A 1 245 ? -12.242 21.343 19.134 1.00 97.94 245 LYS A N 1
ATOM 1932 C CA . LYS A 1 245 ? -13.684 21.278 19.395 1.00 97.94 245 LYS A CA 1
ATOM 1933 C C . LYS A 1 245 ? -14.050 20.187 20.395 1.00 97.94 245 LYS A C 1
ATOM 1935 O O . LYS A 1 245 ? -14.861 20.426 21.285 1.00 97.94 245 LYS A O 1
ATOM 1940 N N . ILE A 1 246 ? -13.423 19.016 20.293 1.00 97.88 246 ILE A N 1
ATOM 1941 C CA . ILE A 1 246 ? -13.600 17.924 21.258 1.00 97.88 246 ILE A CA 1
ATOM 1942 C C . ILE A 1 246 ? -13.165 18.377 22.654 1.00 97.88 246 ILE A C 1
ATOM 1944 O O . ILE A 1 246 ? -13.922 18.201 23.605 1.00 97.88 246 ILE A O 1
ATOM 1948 N N . LYS A 1 247 ? -11.995 19.020 22.781 1.00 97.38 247 LYS A N 1
ATOM 1949 C CA . LYS A 1 247 ? -11.521 19.552 24.070 1.00 97.38 247 LYS A CA 1
ATOM 1950 C C . LYS A 1 247 ? -12.468 20.604 24.650 1.00 97.38 247 LYS A C 1
ATOM 1952 O O . LYS A 1 247 ? -12.741 20.569 25.843 1.00 97.38 247 LYS A O 1
ATOM 1957 N N . GLU A 1 248 ? -12.993 21.506 23.823 1.00 97.38 248 GLU A N 1
ATOM 1958 C CA . GLU A 1 248 ? -13.976 22.516 24.241 1.00 97.38 248 GLU A CA 1
ATOM 1959 C C . GLU A 1 248 ? -15.274 21.867 24.749 1.00 97.38 248 GLU A C 1
ATOM 1961 O O . GLU A 1 248 ? -15.802 22.257 25.791 1.00 97.38 248 GLU A O 1
ATOM 1966 N N . LEU A 1 249 ? -15.791 20.862 24.035 1.00 97.44 249 LEU A N 1
ATOM 1967 C CA . LEU A 1 249 ? -16.992 20.131 24.444 1.00 97.44 249 LEU A CA 1
ATOM 1968 C C . LEU A 1 249 ? -16.765 19.339 25.733 1.00 97.44 249 LEU A C 1
ATOM 1970 O O . LEU A 1 249 ? -17.625 19.361 26.610 1.00 97.44 249 LEU A O 1
ATOM 1974 N N . GLN A 1 250 ? -15.607 18.696 25.868 1.00 95.25 250 GLN A N 1
ATOM 1975 C CA . GLN A 1 250 ? -15.236 17.976 27.080 1.00 95.25 250 GLN A CA 1
ATOM 1976 C C . GLN A 1 250 ? -15.145 18.925 28.280 1.00 95.25 250 GLN A C 1
ATOM 1978 O O . GLN A 1 250 ? -15.766 18.661 29.301 1.00 95.25 250 GLN A O 1
ATOM 1983 N N . GLN A 1 251 ? -14.503 20.088 28.123 1.00 94.19 251 GLN A N 1
ATOM 1984 C CA . GLN A 1 251 ? -14.481 21.120 29.163 1.00 94.19 251 GLN A CA 1
ATOM 1985 C C . GLN A 1 251 ? -15.890 21.583 29.540 1.00 94.19 251 GLN A C 1
ATOM 1987 O O . GLN A 1 251 ? -16.203 21.682 30.721 1.00 94.19 251 GLN A O 1
ATOM 1992 N N . ARG A 1 252 ? -16.768 21.853 28.564 1.00 94.62 252 ARG A N 1
ATOM 1993 C CA . ARG A 1 252 ? -18.160 22.248 28.848 1.00 94.62 252 ARG A CA 1
ATOM 1994 C C . ARG A 1 252 ? -18.918 21.182 29.630 1.00 94.62 252 ARG A C 1
ATOM 1996 O O . ARG A 1 252 ? -19.663 21.539 30.538 1.00 94.62 252 ARG A O 1
ATOM 2003 N N . LEU A 1 253 ? -18.725 19.908 29.292 1.00 91.44 253 LEU A N 1
ATOM 2004 C CA . LEU A 1 253 ? -19.317 18.795 30.027 1.00 91.44 253 LEU A CA 1
ATOM 2005 C C . LEU A 1 253 ? -18.778 18.738 31.462 1.00 91.44 253 LEU A C 1
ATOM 2007 O O . LEU A 1 253 ? -19.568 18.661 32.398 1.00 91.44 253 LEU A O 1
ATOM 2011 N N . ASP A 1 254 ? -17.463 18.866 31.637 1.00 89.44 254 ASP A N 1
ATOM 2012 C CA . ASP A 1 254 ? -16.809 18.876 32.950 1.00 89.44 254 ASP A CA 1
ATOM 2013 C C . ASP A 1 254 ? -17.255 20.071 33.813 1.00 89.44 254 ASP A C 1
ATOM 2015 O O . ASP A 1 254 ? -17.367 19.942 35.029 1.00 89.44 254 ASP A O 1
ATOM 2019 N N . PHE A 1 255 ? -17.564 21.223 33.206 1.00 88.25 255 PHE A N 1
ATOM 2020 C CA . PHE A 1 255 ? -18.133 22.388 33.899 1.00 88.25 255 PHE A CA 1
ATOM 2021 C C . PHE A 1 255 ? -19.616 22.223 34.256 1.00 88.25 255 PHE A C 1
ATOM 2023 O O . PHE A 1 255 ? -20.066 22.805 35.242 1.00 88.25 255 PHE A O 1
ATOM 2030 N N . GLN A 1 256 ? -20.386 21.469 33.468 1.00 81.69 256 GLN A N 1
ATOM 2031 C CA . GLN A 1 256 ? -21.809 21.220 33.725 1.00 81.69 256 GLN A CA 1
ATOM 2032 C C . GLN A 1 256 ? -22.046 20.048 34.686 1.00 81.69 256 GLN A C 1
ATOM 2034 O O . GLN A 1 256 ? -23.049 20.047 35.394 1.00 81.69 256 GLN A O 1
ATOM 2039 N N . LEU A 1 257 ? -21.126 19.079 34.772 1.00 74.00 257 LEU A N 1
ATOM 2040 C CA . LEU A 1 257 ? -21.236 17.919 35.668 1.00 74.00 257 LEU A CA 1
ATOM 2041 C C . LEU A 1 257 ? -21.486 18.306 37.145 1.00 74.00 257 LEU A C 1
ATOM 2043 O O . LEU A 1 257 ? -22.386 17.731 37.757 1.00 74.00 257 LEU A O 1
ATOM 2047 N N . PRO A 1 258 ? -20.773 19.296 37.725 1.00 72.81 258 PRO A N 1
ATOM 2048 C CA . PRO A 1 258 ? -20.987 19.742 39.101 1.00 72.81 258 PRO A CA 1
ATOM 2049 C C . PRO A 1 258 ? -22.313 20.471 39.332 1.00 72.81 258 PRO A C 1
ATOM 2051 O O . PRO A 1 258 ? -22.682 20.673 40.481 1.00 72.81 258 PRO A O 1
ATOM 2054 N N . SER A 1 259 ? -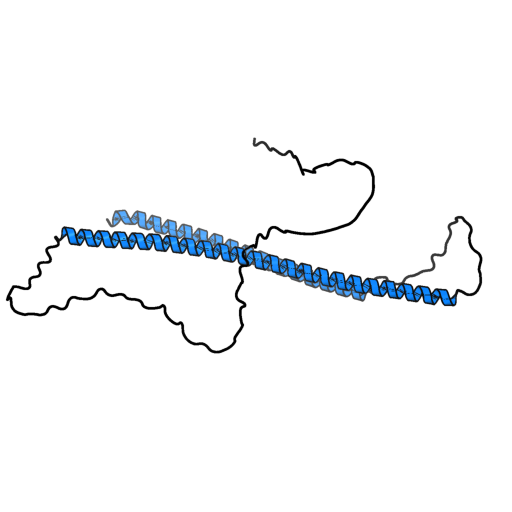23.012 20.913 38.277 1.00 64.56 259 SER A N 1
ATOM 2055 C CA . SER A 1 259 ? -24.307 21.595 38.413 1.00 64.56 259 SER A CA 1
ATOM 2056 C C . SER A 1 259 ? -25.505 20.643 38.313 1.00 64.56 259 SER A C 1
ATOM 2058 O O . SER A 1 259 ? -26.639 21.102 38.443 1.00 64.56 259 SER A O 1
ATOM 2060 N N . ILE A 1 260 ? -25.274 19.364 37.994 1.00 67.06 260 ILE A N 1
ATOM 2061 C CA . ILE A 1 260 ? -26.318 18.355 37.730 1.00 67.06 260 ILE A CA 1
ATOM 2062 C C . ILE A 1 260 ? -26.277 17.207 38.766 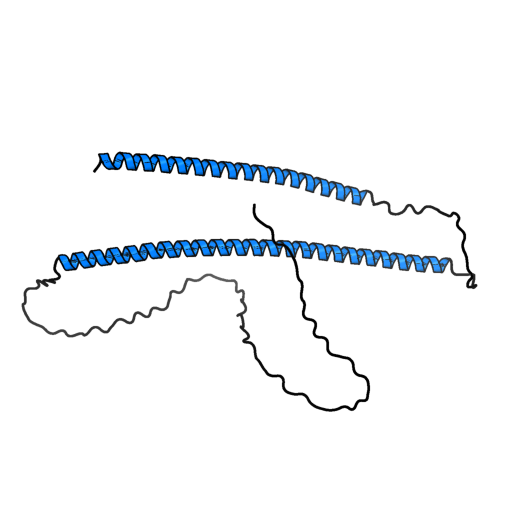1.00 67.06 260 ILE A C 1
ATOM 2064 O O . ILE A 1 260 ? -27.258 16.474 38.897 1.00 67.06 260 ILE A O 1
ATOM 2068 N N . LEU A 1 261 ? -25.171 17.060 39.506 1.00 52.66 261 LEU A N 1
ATOM 2069 C CA . LEU A 1 261 ? -25.031 16.184 40.683 1.00 52.66 261 LEU A CA 1
ATOM 2070 C C . LEU A 1 261 ? -25.483 16.896 41.963 1.00 52.66 261 LEU A C 1
ATOM 2072 O O . LEU A 1 261 ? -26.056 16.198 42.829 1.00 52.66 261 LEU A O 1
#

Organism: Gossypium raimondii (NCBI:txid29730)

pLDDT: mean 70.51, std 25.67, range [30.44, 98.81]

Foldseek 3Di:
DDDDDDDDDDDDDDDDDDDDDDDDDDDDDDDDDDDDPDDDDDDDDDDDDDDDDDDDDDDDDDDPPDDDDDDDDDDDDDDDPPPPPPPDPVNVVVVVVVVVVVVVVVVVVVVVVVVVVVVVVVVVVVVVVVVVVVVVVVVVVVVVVVVVVVVVVVVVVVVVVVVVVVVVVVVVVPDDDDDDDDDDDDDDDDCDDDPDDDDDVVVVVVVVVVVVVVVVVVVVVVVVVVVVVVVVVVVVVVVVVVVVVVVVVVVVCVVCVVVVD

Radius of gyration: 44.28 Å; chains: 1; bounding box: 108×69×107 Å

Secondary structure (DSSP, 8-state):
-------------PPP--------------------------PPPP-----------PPP-----PPPP-------------------HHHHHHHHHHHHHHHHHHHHHHHHHHHHHHHHHHHHHHHHHHHHHHHHHHHHHHHHHHHHHHHHHHHHHHHHHHHHHHHHHHTTT-SS---------------------S--HHHHHHHHHHHHHHHHHHHHHHHHHHHHHHHHHHHHHHHHHHHHHHHHHHHHHHHHGGGT-

Sequence (261 aa):
MYSFTQEDDWCFNCISGAESIGGKHPPNGHMPPSSEVALPLVTVPTSDFNKDNGIMWASSPDRLELPPKPFHHSNCSDSPRVSESGSDIYSKREVIQKLRQQLKRRDDMILEMQDQITELQNSLNAQISHSSHLQSQLDVANRDLFDSEGEIQRLRKVIAGHCVVRVNTNDKTSTVTALAPDIKNGHANGYLGIETNLDSPEKRRGDEERIGMLRNEVEELKEVIEGKQYLLQSYKEQKMELSMKIKELQQRLDFQLPSIL